Protein AF-R3TYB1-F1 (afdb_monomer)

Sequence (243 aa):
MTLQAVIELQENYEQLKKEQWLDKQLRYVLARSFVGSQHPFSGTVYQQTRQRIKDQLALFNQFSSPVRESIICLLMTHNRTSEQAISQLLEDYDQLINGGFRRSPYTYFAAYLLQFSKTNDKLAIIAKGKEIYQAIKQTHPFLTGEEDAPITISLAQNSLLQKFPVTDITDIMEKYYVSMNKIGFSKGDELQFAAGNAVLLFQGYHPSIIEEMMQMIQQFSLHRLPFRRETYASIVFLTYLST

Mean predicted aligned error: 4.63 Å

Organism: NCBI:txid1158610

Foldseek 3Di:
DDPQLVVQLVVQLVLCVVVVPDDNVLSSVLSNLQRVFPQRDDNVLLVLLLVLLCVVCVVPPQDDPSLSSVLSSLCRSVVQSDNVSSVQLVVLLVLLVVLPQDRDSQSSLLSSVLSPADPVCSNVLSNQLVVLLVVLCVVVVPQRDSNCSNLSSLLSRQPLNVPDDSVQLVVQLVVQLVLLVVLPADDHNLSSVLSSVLCNLVVGHDVVLSVLLSVLVVVCVVVVHDDDSVCSNVSSVVSSVVD

Radius of gyration: 18.82 Å; Cα contacts (8 Å, |Δi|>4): 269; chains: 1; bounding box: 47×40×47 Å

pLDDT: mean 91.84, std 7.77, range [47.31, 98.44]

Structure (mmCIF, N/CA/C/O backbone):
data_AF-R3TYB1-F1
#
_entry.id   AF-R3TYB1-F1
#
loop_
_atom_site.group_PDB
_atom_site.id
_atom_site.type_symbol
_atom_site.label_atom_id
_atom_site.label_alt_id
_atom_site.label_comp_id
_atom_site.label_asym_id
_atom_site.label_entity_id
_atom_site.label_seq_id
_atom_site.pdbx_PDB_ins_code
_atom_site.Cartn_x
_atom_site.Cartn_y
_atom_site.Cartn_z
_atom_site.occupancy
_atom_site.B_iso_or_equiv
_atom_site.auth_seq_id
_atom_site.auth_comp_id
_atom_site.auth_asym_id
_atom_site.auth_atom_id
_atom_site.pdbx_PDB_model_num
ATOM 1 N N . MET A 1 1 ? 11.405 19.795 7.429 1.00 59.41 1 MET A N 1
ATOM 2 C CA . MET A 1 1 ? 10.222 19.555 8.287 1.00 59.41 1 MET A CA 1
ATOM 3 C C . MET A 1 1 ? 9.977 20.824 9.088 1.00 59.41 1 MET A C 1
ATOM 5 O O . MET A 1 1 ? 10.936 21.342 9.645 1.00 59.41 1 MET A O 1
ATOM 9 N N . THR A 1 2 ? 8.765 21.378 9.060 1.00 85.12 2 THR A N 1
ATOM 10 C CA . THR A 1 2 ? 8.438 22.615 9.791 1.00 85.12 2 THR A CA 1
ATOM 11 C C . THR A 1 2 ? 8.351 22.341 11.295 1.00 85.12 2 THR A C 1
ATOM 13 O O . THR A 1 2 ? 8.090 21.208 11.698 1.00 85.12 2 THR A O 1
ATOM 16 N N . LEU A 1 3 ? 8.547 23.368 12.130 1.00 88.31 3 LEU A N 1
ATOM 17 C CA . LEU A 1 3 ? 8.385 23.256 13.588 1.00 88.31 3 LEU A CA 1
ATOM 18 C C . LEU A 1 3 ? 6.990 22.723 13.960 1.00 88.31 3 LEU A C 1
ATOM 20 O O . LEU A 1 3 ? 6.868 21.860 14.822 1.00 88.31 3 LEU A O 1
ATOM 24 N N . GLN A 1 4 ? 5.963 23.163 13.231 1.00 90.06 4 GLN A N 1
ATOM 25 C CA . GLN A 1 4 ? 4.585 22.704 13.391 1.00 90.06 4 GLN A CA 1
ATOM 26 C C . GLN A 1 4 ? 4.439 21.185 13.203 1.00 90.06 4 GLN A C 1
ATOM 28 O O . GLN A 1 4 ? 3.847 20.512 14.039 1.00 90.06 4 GLN A O 1
ATOM 33 N N . ALA A 1 5 ? 5.050 20.620 12.156 1.00 90.00 5 ALA A N 1
ATOM 34 C CA . ALA A 1 5 ? 4.989 19.181 11.899 1.00 90.00 5 ALA A CA 1
ATOM 35 C C . ALA A 1 5 ? 5.680 18.348 12.996 1.00 90.00 5 ALA A C 1
ATOM 37 O O . ALA A 1 5 ? 5.282 17.213 13.254 1.00 90.00 5 ALA A O 1
ATOM 38 N N . VAL A 1 6 ? 6.715 18.900 13.644 1.00 91.88 6 VAL A N 1
ATOM 39 C CA . VAL A 1 6 ? 7.388 18.254 14.783 1.00 91.88 6 VAL A CA 1
ATOM 40 C C . VAL A 1 6 ? 6.483 18.240 16.011 1.00 91.88 6 VAL A C 1
ATOM 42 O O . VAL A 1 6 ? 6.380 17.206 16.668 1.00 91.88 6 VAL A O 1
ATOM 45 N N . ILE A 1 7 ? 5.818 19.362 16.295 1.00 93.12 7 ILE A N 1
ATOM 46 C CA . ILE A 1 7 ? 4.889 19.490 17.423 1.00 93.12 7 ILE A CA 1
ATOM 47 C C . ILE A 1 7 ? 3.725 18.508 17.256 1.00 93.12 7 ILE A C 1
ATOM 49 O O . ILE A 1 7 ? 3.492 17.694 18.146 1.00 93.12 7 ILE A O 1
ATOM 53 N N . GLU A 1 8 ? 3.079 18.490 16.088 1.00 93.62 8 GLU A N 1
ATOM 54 C CA . GLU A 1 8 ? 1.979 17.557 15.797 1.00 93.62 8 GLU A CA 1
ATOM 55 C C . GLU A 1 8 ? 2.409 16.094 15.949 1.00 93.62 8 GLU A C 1
ATOM 57 O O . GLU A 1 8 ? 1.701 15.287 16.552 1.00 93.62 8 GLU A O 1
ATOM 62 N N . LEU A 1 9 ? 3.594 15.734 15.443 1.00 94.69 9 LEU A N 1
ATOM 63 C CA . LEU A 1 9 ? 4.122 14.378 15.585 1.00 94.69 9 LEU A CA 1
ATOM 64 C C . LEU A 1 9 ? 4.301 13.999 17.058 1.00 94.69 9 LEU A C 1
ATOM 66 O O . LEU A 1 9 ? 3.932 12.893 17.455 1.00 94.69 9 LEU A O 1
ATOM 70 N N . GLN A 1 10 ? 4.875 14.902 17.855 1.00 94.19 10 GLN A N 1
ATOM 71 C CA . GLN A 1 10 ? 5.101 14.681 19.278 1.00 94.19 10 GLN A CA 1
ATOM 72 C C . GLN A 1 10 ? 3.777 14.509 20.031 1.00 94.19 10 GLN A C 1
ATOM 74 O O . GLN A 1 10 ? 3.644 13.576 20.822 1.00 94.19 10 GLN A O 1
ATOM 79 N N . GLU A 1 11 ? 2.788 15.358 19.758 1.00 93.94 11 GLU A N 1
ATOM 80 C CA . GLU A 1 11 ? 1.458 15.283 20.370 1.00 93.94 11 GLU A CA 1
ATOM 81 C C . GLU A 1 11 ? 0.741 13.975 20.016 1.00 93.94 11 GLU A C 1
ATOM 83 O O . GLU A 1 11 ? 0.254 13.270 20.906 1.00 93.94 11 GLU A O 1
ATOM 88 N N . ASN A 1 12 ? 0.730 13.601 18.733 1.00 94.38 12 ASN A N 1
ATOM 89 C CA . ASN A 1 12 ? 0.139 12.345 18.269 1.00 94.38 12 ASN A CA 1
ATOM 90 C C . ASN A 1 12 ? 0.834 11.134 18.915 1.00 94.38 12 ASN A C 1
ATOM 92 O O . ASN A 1 12 ? 0.176 10.196 19.373 1.00 94.38 12 ASN A O 1
ATOM 96 N N . TYR A 1 13 ? 2.169 11.163 19.000 1.00 94.69 13 TYR A N 1
ATOM 97 C CA . TYR A 1 13 ? 2.957 10.085 19.591 1.00 94.69 13 TYR A CA 1
ATOM 98 C C . TYR A 1 13 ? 2.704 9.932 21.095 1.00 94.69 13 TYR A C 1
ATOM 100 O O . TYR A 1 13 ? 2.518 8.810 21.567 1.00 94.69 13 TYR A O 1
ATOM 108 N N . GLU A 1 14 ? 2.649 11.027 21.860 1.00 93.44 14 GLU A N 1
ATOM 109 C CA . GLU A 1 14 ? 2.367 10.972 23.301 1.00 93.44 14 GLU A CA 1
ATOM 110 C C . GLU A 1 14 ? 0.944 10.474 23.597 1.00 93.44 14 GLU A C 1
ATOM 112 O O . GLU A 1 14 ? 0.733 9.763 24.582 1.00 93.44 14 GLU A O 1
ATOM 117 N N . GLN A 1 15 ? -0.031 10.754 22.727 1.00 92.31 15 GLN A N 1
ATOM 118 C CA . GLN A 1 15 ? -1.358 10.150 22.852 1.00 92.31 15 GLN A CA 1
ATOM 119 C C . GLN A 1 15 ? -1.329 8.636 22.590 1.00 92.31 15 GLN A C 1
ATOM 121 O O . GLN A 1 15 ? -1.842 7.875 23.410 1.00 92.31 15 GLN A O 1
ATOM 126 N N . LEU A 1 16 ? -0.680 8.182 21.511 1.00 91.19 16 LEU A N 1
ATOM 127 C CA . LEU A 1 16 ? -0.548 6.753 21.178 1.00 91.19 16 LEU A CA 1
ATOM 128 C C . LEU A 1 16 ? 0.303 5.970 22.185 1.00 91.19 16 LEU A C 1
ATOM 130 O O . LEU A 1 16 ? 0.131 4.767 22.358 1.00 91.19 16 LEU A O 1
ATOM 134 N N . LYS A 1 17 ? 1.216 6.637 22.893 1.00 90.69 17 LYS A N 1
ATOM 135 C CA . LYS A 1 17 ? 2.055 6.032 23.936 1.00 90.69 17 LYS A CA 1
ATOM 136 C C . LYS A 1 17 ? 1.256 5.514 25.133 1.00 90.69 17 LYS A C 1
ATOM 138 O O . LYS A 1 17 ? 1.756 4.633 25.835 1.00 90.69 17 LYS A O 1
ATOM 143 N N . LYS A 1 18 ? 0.031 6.015 25.339 1.00 88.75 18 LYS A N 1
ATOM 144 C CA . LYS A 1 18 ? -0.921 5.496 26.336 1.00 88.75 18 LYS A CA 1
ATOM 145 C C . LYS A 1 18 ? -1.337 4.052 26.025 1.00 88.75 18 LYS A C 1
ATOM 147 O O . LYS A 1 18 ? -1.603 3.282 26.944 1.00 88.75 18 LYS A O 1
ATOM 152 N N . GLU A 1 19 ? -1.291 3.657 24.754 1.00 85.25 19 GLU A N 1
ATOM 153 C CA . GLU A 1 19 ? -1.579 2.303 24.281 1.00 85.25 19 GLU A CA 1
ATOM 154 C C . GLU A 1 19 ? -0.323 1.420 24.420 1.00 85.25 19 GLU A C 1
ATOM 156 O O . GLU A 1 19 ? 0.433 1.187 23.472 1.00 85.25 19 GLU A O 1
ATOM 161 N N . GLN A 1 20 ? -0.059 0.950 25.644 1.00 82.00 20 GLN A N 1
ATOM 162 C CA . GLN A 1 20 ? 1.211 0.298 26.004 1.00 82.00 20 GLN A CA 1
ATOM 163 C C . GLN A 1 2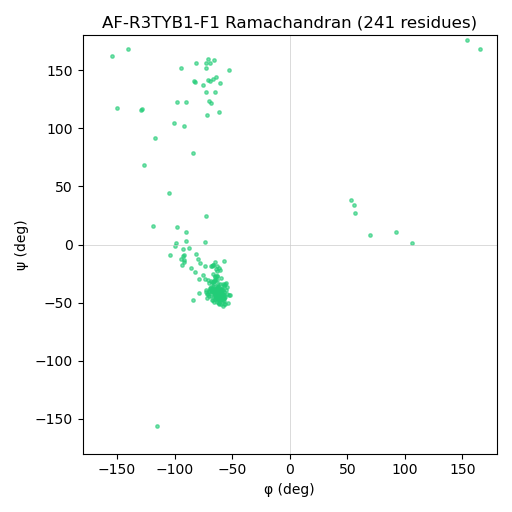0 ? 1.539 -0.975 25.203 1.00 82.00 20 GLN A C 1
ATOM 165 O O . GLN A 1 20 ? 2.712 -1.329 25.095 1.00 82.00 20 GLN A O 1
ATOM 170 N N . TRP A 1 21 ? 0.537 -1.635 24.618 1.00 81.12 21 TRP A N 1
ATOM 171 C CA . TRP A 1 21 ? 0.713 -2.849 23.812 1.00 81.12 21 TRP A CA 1
ATOM 172 C C . TRP A 1 21 ? 1.185 -2.588 22.377 1.00 81.12 21 TRP A C 1
ATOM 174 O O . TRP A 1 21 ? 1.564 -3.535 21.693 1.00 81.12 21 TRP A O 1
ATOM 184 N N . LEU A 1 22 ? 1.157 -1.340 21.895 1.00 84.94 22 LEU A N 1
ATOM 185 C CA . LEU A 1 22 ? 1.730 -1.007 20.592 1.00 84.94 22 LEU A CA 1
ATOM 186 C C . LEU A 1 22 ? 3.252 -0.972 20.687 1.00 84.94 22 LEU A C 1
ATOM 188 O O . LEU A 1 22 ? 3.787 -0.384 21.624 1.00 84.94 22 LEU A O 1
ATOM 192 N N . ASP A 1 23 ? 3.973 -1.527 19.722 1.00 88.38 23 ASP A N 1
ATOM 193 C CA . ASP A 1 23 ? 5.423 -1.354 19.682 1.00 88.38 23 ASP A CA 1
ATOM 194 C C . ASP A 1 23 ? 5.800 0.093 19.301 1.00 88.38 23 ASP A C 1
ATOM 196 O O . ASP A 1 23 ? 5.006 0.855 18.742 1.00 88.38 23 ASP A O 1
ATOM 200 N N . LYS A 1 24 ? 7.029 0.504 19.633 1.00 89.44 24 LYS A N 1
ATOM 201 C CA . LYS A 1 24 ? 7.489 1.890 19.433 1.00 89.44 24 LYS A CA 1
ATOM 202 C C . LYS A 1 24 ? 7.503 2.306 17.959 1.00 89.44 24 LYS A C 1
ATOM 204 O O . LYS A 1 24 ? 7.223 3.468 17.666 1.00 89.44 24 LYS A O 1
ATOM 209 N N . GLN A 1 25 ? 7.843 1.388 17.056 1.00 88.75 25 GLN A N 1
ATOM 210 C CA . GLN A 1 25 ? 7.961 1.684 15.632 1.00 88.75 25 GLN A CA 1
ATOM 211 C C . GLN A 1 25 ? 6.579 1.906 15.027 1.00 88.75 25 GLN A C 1
ATOM 213 O O . GLN A 1 25 ? 6.363 2.917 14.358 1.00 88.75 25 GLN A O 1
ATOM 218 N N . LEU A 1 26 ? 5.621 1.034 15.339 1.00 89.25 26 LEU A N 1
ATOM 219 C CA . LEU A 1 26 ? 4.238 1.205 14.921 1.00 89.25 26 LEU A CA 1
ATOM 220 C C . LEU A 1 26 ? 3.651 2.508 15.469 1.00 89.25 26 LEU A C 1
ATOM 222 O O . LEU A 1 26 ? 3.098 3.281 14.696 1.00 89.25 26 LEU A O 1
ATOM 226 N N . ARG A 1 27 ? 3.841 2.831 16.758 1.00 92.25 27 ARG A N 1
ATOM 227 C CA . ARG A 1 27 ? 3.376 4.120 17.319 1.00 92.25 27 ARG A CA 1
ATOM 228 C C . ARG A 1 27 ? 3.907 5.318 16.542 1.00 92.25 27 ARG A C 1
ATOM 230 O O . ARG A 1 27 ? 3.159 6.259 16.307 1.00 92.25 27 ARG A O 1
ATOM 237 N N . TYR A 1 28 ? 5.181 5.294 16.153 1.00 92.81 28 TYR A N 1
ATOM 238 C CA . TYR A 1 28 ? 5.778 6.376 15.376 1.00 92.81 28 TYR A CA 1
ATOM 239 C C . TYR A 1 28 ? 5.142 6.499 13.986 1.00 92.81 28 TYR A C 1
ATOM 241 O O . TYR A 1 28 ? 4.761 7.597 13.584 1.00 92.81 28 TYR A O 1
ATOM 249 N N . VAL A 1 29 ? 4.980 5.378 13.275 1.00 91.12 29 VAL A N 1
ATOM 250 C CA . VAL A 1 29 ? 4.348 5.348 11.946 1.00 91.12 29 VAL A CA 1
ATOM 251 C C . VAL A 1 29 ? 2.902 5.843 12.015 1.00 91.12 29 VAL A C 1
ATOM 253 O O . VAL A 1 29 ? 2.513 6.700 11.223 1.00 91.12 29 VAL A O 1
ATOM 256 N N . LEU A 1 30 ? 2.129 5.366 12.995 1.00 93.69 30 LEU A N 1
ATOM 257 C CA . LEU A 1 30 ? 0.753 5.806 13.208 1.00 93.69 30 LEU A CA 1
ATOM 258 C C . LEU A 1 30 ? 0.699 7.286 13.591 1.00 93.69 30 LEU A C 1
ATOM 260 O O . LEU A 1 30 ? -0.074 8.021 13.004 1.00 93.69 30 LEU A O 1
ATOM 264 N N . ALA A 1 31 ? 1.548 7.772 14.499 1.00 94.25 31 ALA A N 1
ATOM 265 C CA . ALA A 1 31 ? 1.575 9.190 14.863 1.00 94.25 31 ALA A CA 1
ATOM 266 C C . ALA A 1 31 ? 1.887 10.093 13.659 1.00 94.25 31 ALA A C 1
ATOM 268 O O . ALA A 1 31 ? 1.300 11.166 13.502 1.00 94.25 31 ALA A O 1
ATOM 269 N N . ARG A 1 32 ? 2.801 9.645 12.790 1.00 92.06 32 ARG A N 1
ATOM 270 C CA . ARG A 1 32 ? 3.216 10.392 11.603 1.00 92.06 32 ARG A CA 1
ATOM 271 C C . ARG A 1 32 ? 2.114 10.507 10.556 1.00 92.06 32 ARG A C 1
ATOM 273 O O . ARG A 1 32 ? 2.089 11.531 9.873 1.00 92.06 32 ARG A O 1
ATOM 280 N N . SER A 1 33 ? 1.218 9.523 10.443 1.00 92.56 33 SER A N 1
ATOM 281 C CA . SER A 1 33 ? 0.123 9.552 9.461 1.00 92.56 33 SER A CA 1
ATOM 282 C C . SER A 1 33 ? -0.919 10.643 9.738 1.00 92.56 33 SER A C 1
ATOM 284 O O . SER A 1 33 ? -1.637 11.038 8.825 1.00 92.56 33 SER A O 1
ATOM 286 N N . PHE A 1 34 ? -0.966 11.173 10.965 1.00 94.44 34 PHE A N 1
ATOM 287 C CA . PHE A 1 34 ? -1.856 12.271 11.355 1.00 94.44 34 PHE A CA 1
ATOM 288 C C . PHE A 1 34 ? -1.227 13.665 11.223 1.00 94.44 34 PHE A C 1
ATOM 290 O O . PHE A 1 34 ? -1.934 14.661 11.345 1.00 94.44 34 PHE A O 1
ATOM 297 N N . VAL A 1 35 ? 0.082 13.767 10.982 1.00 93.44 35 VAL A N 1
ATOM 298 C CA . VAL A 1 35 ? 0.756 15.066 10.825 1.00 93.44 35 VAL A CA 1
ATOM 299 C C . VAL A 1 35 ? 0.326 15.711 9.509 1.00 93.44 35 VAL A C 1
ATOM 301 O O . VAL A 1 35 ? 0.498 15.111 8.447 1.00 93.44 35 VAL A O 1
ATOM 304 N N . GLY A 1 36 ? -0.206 16.931 9.576 1.00 88.62 36 GLY A N 1
ATOM 305 C CA . GLY A 1 36 ? -0.820 17.617 8.436 1.00 88.62 36 GLY A CA 1
ATOM 306 C C . GLY A 1 36 ? -2.146 17.006 7.961 1.00 88.62 36 GLY A C 1
ATOM 307 O O . GLY A 1 36 ? -2.653 17.406 6.914 1.00 88.62 36 GLY A O 1
ATOM 308 N N . SER A 1 37 ? -2.713 16.043 8.697 1.00 88.25 37 SER A N 1
ATOM 309 C CA . SER A 1 37 ? -4.033 15.477 8.402 1.00 88.25 37 SER A CA 1
ATOM 310 C C . SER A 1 37 ? -5.132 16.498 8.702 1.00 88.25 37 SER A C 1
ATOM 312 O O . SER A 1 37 ? -5.100 17.173 9.730 1.00 88.25 37 SER A O 1
ATOM 314 N N . GLN A 1 38 ? -6.168 16.552 7.859 1.00 90.12 38 GLN A N 1
ATOM 315 C CA . GLN A 1 38 ? -7.393 17.319 8.144 1.00 90.12 38 GLN A CA 1
ATOM 316 C C . GLN A 1 38 ? -8.182 16.741 9.332 1.00 90.12 38 GLN A C 1
ATOM 318 O O . GLN A 1 38 ? -9.031 17.413 9.918 1.00 90.12 38 GLN A O 1
ATOM 323 N N . HIS A 1 39 ? -7.891 15.493 9.693 1.00 91.25 39 HIS A N 1
ATOM 324 C CA . HIS A 1 39 ? -8.473 14.781 10.819 1.00 91.25 39 HIS A CA 1
ATOM 325 C C . HIS A 1 39 ? -7.350 14.462 11.810 1.00 91.25 39 HIS A C 1
ATOM 327 O O . HIS A 1 39 ? -6.682 13.443 11.629 1.00 91.25 39 HIS A O 1
ATOM 333 N N . PRO A 1 40 ? -7.077 15.334 12.800 1.00 89.00 40 PRO A N 1
ATOM 334 C CA . PRO A 1 40 ? -6.002 15.128 13.766 1.00 89.00 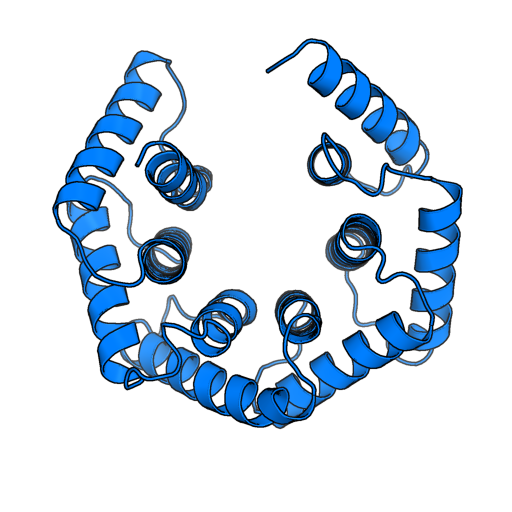40 PRO A CA 1
ATOM 335 C C . PRO A 1 40 ? -6.280 13.918 14.663 1.00 89.00 40 PRO A C 1
ATOM 337 O O . PRO A 1 40 ? -7.427 13.486 14.825 1.00 89.00 40 PRO A O 1
ATOM 340 N N . PHE A 1 41 ? -5.229 13.365 15.271 1.00 93.38 41 PHE A N 1
ATOM 341 C CA . PHE A 1 41 ? -5.392 12.213 16.150 1.00 93.38 41 PHE A CA 1
ATOM 342 C C . PHE A 1 41 ? -6.221 12.580 17.387 1.00 93.38 41 PHE A C 1
ATOM 344 O O . PHE A 1 41 ? -5.941 13.550 18.092 1.00 93.38 41 PHE A O 1
ATOM 351 N N . SER A 1 42 ? -7.215 11.747 17.689 1.00 92.19 42 SER A N 1
ATOM 352 C CA . SER A 1 42 ? -8.013 11.835 18.908 1.00 92.19 42 SER A CA 1
ATOM 353 C C . SER A 1 42 ? -8.049 10.474 19.582 1.00 92.19 42 SER A C 1
ATOM 355 O O . SER A 1 42 ? -8.627 9.529 19.041 1.00 92.19 42 SER A O 1
ATOM 357 N N . GLY A 1 43 ? -7.475 10.378 20.786 1.00 90.56 43 GLY A N 1
ATOM 358 C CA . GLY A 1 43 ? -7.524 9.149 21.584 1.00 90.56 43 GLY A CA 1
ATOM 359 C C . GLY A 1 43 ? -8.955 8.662 21.847 1.00 90.56 43 GLY A C 1
ATOM 360 O O . GLY A 1 43 ? -9.213 7.461 21.838 1.00 90.56 43 GLY A O 1
ATOM 361 N N . THR A 1 44 ? -9.913 9.582 21.994 1.00 92.12 44 THR A N 1
ATOM 362 C CA . THR A 1 44 ? -11.334 9.241 22.152 1.00 92.12 44 THR A CA 1
ATOM 363 C C . THR A 1 44 ? -11.897 8.587 20.892 1.00 92.12 44 THR A C 1
ATOM 365 O O . THR A 1 44 ? -12.507 7.522 20.978 1.00 92.12 44 THR A O 1
ATOM 368 N N . VAL A 1 45 ? -11.669 9.185 19.716 1.00 93.50 45 VAL A N 1
ATOM 369 C CA . VAL A 1 45 ? -12.129 8.620 18.433 1.00 93.50 45 VAL A CA 1
ATOM 370 C C . VAL A 1 45 ? -11.443 7.285 18.157 1.00 93.50 45 VAL A C 1
ATOM 372 O O . VAL A 1 45 ? -12.094 6.353 17.691 1.00 93.50 45 VAL A O 1
ATOM 375 N N . TYR A 1 46 ? -10.160 7.164 18.496 1.00 93.44 46 TYR A N 1
ATOM 376 C CA . TYR A 1 46 ? -9.408 5.919 18.389 1.00 93.44 46 TYR A CA 1
ATOM 377 C C . TYR A 1 46 ? -10.052 4.795 19.207 1.00 93.44 46 TYR A C 1
ATOM 379 O O . TYR A 1 46 ? -10.384 3.753 18.645 1.00 93.44 46 TYR A O 1
ATOM 387 N N . GLN A 1 47 ? -10.325 5.016 20.500 1.00 91.25 47 GLN A N 1
ATOM 388 C CA . GLN A 1 47 ? -10.959 3.999 21.348 1.00 91.25 47 GLN A CA 1
ATOM 389 C C . GLN A 1 47 ? -12.382 3.657 20.891 1.00 91.25 47 GLN A C 1
ATOM 391 O O . GLN A 1 47 ? -12.751 2.485 20.868 1.00 91.25 47 GLN A O 1
ATOM 396 N N . GLN A 1 48 ? -13.168 4.650 20.464 1.00 93.19 48 GLN A N 1
ATOM 397 C CA . GLN A 1 48 ? -14.507 4.409 19.915 1.00 93.19 48 GLN A CA 1
ATOM 398 C C . GLN A 1 48 ? -14.457 3.575 18.631 1.00 93.19 48 GLN A C 1
ATOM 400 O O . GLN A 1 48 ? -15.211 2.618 18.491 1.00 93.19 48 GLN A O 1
ATOM 405 N N . THR A 1 49 ? -13.556 3.909 17.706 1.00 92.31 49 THR A N 1
ATOM 406 C CA . THR A 1 49 ? -13.382 3.174 16.443 1.00 92.31 49 THR A CA 1
ATOM 407 C C . THR A 1 49 ? -12.908 1.754 16.716 1.00 92.31 49 THR A C 1
ATOM 409 O O . THR A 1 49 ? -13.458 0.803 16.168 1.00 92.31 49 THR A O 1
ATOM 412 N N . ARG A 1 50 ? -11.945 1.593 17.629 1.00 89.44 50 ARG A N 1
ATOM 413 C CA . ARG A 1 50 ? -11.459 0.290 18.086 1.00 89.44 50 ARG A CA 1
ATOM 414 C C . ARG A 1 50 ? -12.578 -0.560 18.680 1.00 89.44 50 ARG A C 1
ATOM 416 O O . ARG A 1 50 ? -12.651 -1.747 18.374 1.00 89.44 50 ARG A O 1
ATOM 423 N N . GLN A 1 51 ? -13.450 0.037 19.491 1.00 89.00 51 GLN A N 1
ATOM 424 C CA . GLN A 1 51 ? -14.596 -0.654 20.074 1.00 89.00 51 GLN A CA 1
ATOM 425 C C . GLN A 1 51 ? -15.619 -1.054 19.002 1.00 89.00 51 GLN A C 1
ATOM 427 O O . GLN A 1 51 ? -15.967 -2.225 18.937 1.00 89.00 51 GLN A O 1
ATOM 432 N N . ARG A 1 52 ? -16.000 -0.150 18.087 1.00 89.44 52 ARG A N 1
ATOM 433 C CA . ARG A 1 52 ? -16.904 -0.470 16.961 1.00 89.44 52 ARG A CA 1
ATOM 434 C C . ARG A 1 52 ? -16.370 -1.608 16.097 1.00 89.44 52 ARG A C 1
ATOM 436 O O . ARG A 1 52 ? -17.102 -2.536 15.769 1.00 89.44 52 ARG A O 1
ATOM 443 N N . ILE A 1 53 ? -15.082 -1.551 15.755 1.00 87.12 53 ILE A N 1
ATOM 444 C CA . ILE A 1 53 ? -14.409 -2.618 15.017 1.00 87.12 53 ILE A CA 1
ATOM 445 C C . ILE A 1 53 ? -14.471 -3.919 15.814 1.00 87.12 53 ILE A C 1
ATOM 447 O O . ILE A 1 53 ? -14.838 -4.941 15.257 1.00 87.12 53 ILE A O 1
ATOM 451 N N . LYS A 1 54 ? -14.178 -3.901 17.117 1.00 83.81 54 LYS A N 1
ATOM 452 C CA . LYS A 1 54 ? -14.274 -5.093 17.969 1.00 83.81 54 LYS A CA 1
ATOM 453 C C . LYS A 1 54 ? -15.694 -5.665 18.025 1.00 83.81 54 LYS A C 1
ATOM 455 O O . LYS A 1 54 ? -15.826 -6.882 18.010 1.00 83.81 54 LYS A O 1
ATOM 460 N N . ASP A 1 55 ? -16.723 -4.825 18.072 1.00 84.25 55 ASP A N 1
ATOM 461 C CA . ASP A 1 55 ? -18.121 -5.259 18.158 1.00 84.25 55 ASP A CA 1
ATOM 462 C C . ASP A 1 55 ? -18.598 -5.900 16.850 1.00 84.25 55 ASP A C 1
ATOM 464 O O . ASP A 1 55 ? -19.238 -6.950 16.875 1.00 84.25 55 ASP A O 1
ATOM 468 N N . GLN A 1 56 ? -18.209 -5.342 15.700 1.00 79.56 56 GLN A N 1
ATOM 469 C CA . GLN A 1 56 ? -18.493 -5.947 14.393 1.00 79.56 56 GLN A CA 1
ATOM 470 C C . GLN A 1 56 ? -17.616 -7.180 14.109 1.00 79.56 56 GLN A C 1
ATOM 472 O O . GLN A 1 56 ? -18.046 -8.118 13.441 1.00 79.56 56 GLN A O 1
ATOM 477 N N . LEU A 1 57 ? -16.398 -7.214 14.657 1.00 70.31 57 LEU A N 1
ATOM 478 C CA . LEU A 1 57 ? -15.458 -8.333 14.547 1.00 70.31 57 LEU A CA 1
ATOM 479 C C . LEU A 1 57 ? -15.587 -9.374 15.655 1.00 70.31 57 LEU A C 1
ATOM 481 O O . LEU A 1 57 ? -14.825 -10.340 15.650 1.00 70.31 57 LEU A O 1
ATOM 485 N N . ALA A 1 58 ? -16.541 -9.243 16.579 1.00 56.88 58 ALA A N 1
ATOM 486 C CA . ALA A 1 58 ? -16.797 -10.257 17.602 1.00 56.88 58 ALA A CA 1
ATOM 487 C C . ALA A 1 58 ? -17.101 -11.643 16.987 1.00 56.88 58 ALA A C 1
ATOM 489 O O . ALA A 1 58 ? -17.022 -12.657 17.676 1.00 56.88 58 ALA A O 1
ATOM 490 N N . LEU A 1 59 ? -17.375 -11.693 15.677 1.00 47.31 59 LEU A N 1
ATOM 491 C CA . LEU A 1 59 ? -17.567 -12.902 14.885 1.00 47.31 59 LEU A CA 1
ATOM 492 C C . LEU A 1 59 ? -16.283 -13.456 14.214 1.00 47.31 59 LEU A C 1
ATOM 494 O O . LEU A 1 59 ? -16.330 -14.583 13.730 1.00 47.31 59 LEU A O 1
ATOM 498 N N . PHE A 1 60 ? -15.126 -12.761 14.220 1.00 49.16 60 PHE A N 1
ATOM 499 C CA . PHE A 1 60 ? -13.873 -13.251 13.601 1.00 49.16 60 PHE A CA 1
ATOM 500 C C . PHE A 1 60 ? -12.557 -12.761 14.263 1.00 49.16 60 PHE A C 1
ATOM 502 O O . PHE A 1 60 ? -12.172 -11.596 14.191 1.00 49.16 60 PHE A O 1
ATOM 509 N N . ASN A 1 61 ? -11.768 -13.709 14.789 1.00 52.62 61 ASN A N 1
ATOM 510 C CA . ASN A 1 61 ? -10.457 -13.537 15.454 1.00 52.62 61 ASN A CA 1
ATOM 511 C C . ASN A 1 61 ? -9.254 -13.191 14.527 1.00 52.62 61 ASN A C 1
ATOM 513 O O . ASN A 1 61 ? -8.113 -13.503 14.858 1.00 52.62 61 ASN A O 1
ATOM 517 N N . GLN A 1 62 ? -9.454 -12.598 13.345 1.00 56.22 62 GLN A N 1
ATOM 518 C CA . GLN A 1 62 ? -8.436 -12.638 12.271 1.00 56.22 62 GLN A CA 1
ATOM 519 C C . GLN A 1 62 ? -7.434 -11.470 12.215 1.00 56.22 62 GLN A C 1
ATOM 521 O O . GLN A 1 62 ? -6.508 -11.516 11.406 1.00 56.22 62 GLN A O 1
ATOM 526 N N . PHE A 1 63 ? -7.551 -10.436 13.052 1.00 65.44 63 PHE A N 1
ATOM 527 C CA . PHE A 1 63 ? -6.574 -9.342 13.024 1.00 65.44 63 PHE A CA 1
ATOM 528 C C . PHE A 1 63 ? -5.407 -9.593 13.975 1.00 65.44 63 PHE A C 1
ATOM 530 O O . PHE A 1 63 ? -5.591 -9.656 15.194 1.00 65.44 63 PHE A O 1
ATOM 537 N N . SER A 1 64 ? -4.183 -9.590 13.444 1.00 69.31 64 SER A N 1
ATOM 538 C CA . SER A 1 64 ? -3.026 -9.290 14.285 1.00 69.31 64 SER A CA 1
ATOM 539 C C . SER A 1 64 ? -3.142 -7.847 14.797 1.00 69.31 64 SER A C 1
ATOM 541 O O . SER A 1 64 ? -3.638 -6.957 14.097 1.00 69.31 64 SER A O 1
ATOM 543 N N . SER A 1 65 ? -2.708 -7.603 16.039 1.00 74.69 65 SER A N 1
ATOM 544 C CA . SER A 1 65 ? -2.823 -6.274 16.659 1.00 74.69 65 SER A CA 1
ATOM 545 C C . SER A 1 65 ? -2.236 -5.151 15.790 1.00 74.69 65 SER A C 1
ATOM 547 O O . SER A 1 65 ? -2.921 -4.142 15.644 1.00 74.69 65 SER A O 1
ATOM 549 N N . PRO A 1 66 ? -1.052 -5.300 15.157 1.00 84.94 66 PRO A N 1
ATOM 550 C CA . PRO A 1 66 ? -0.481 -4.238 14.326 1.00 84.94 66 PRO A CA 1
ATOM 551 C C . PRO A 1 66 ? -1.372 -3.819 13.154 1.00 84.94 66 PRO A C 1
ATOM 553 O O . PRO A 1 66 ? -1.547 -2.631 12.887 1.00 84.94 66 PRO A O 1
ATOM 556 N N . VAL A 1 67 ? -1.977 -4.790 12.470 1.00 85.44 67 VAL A N 1
ATOM 557 C CA . VAL A 1 67 ? -2.789 -4.541 11.272 1.00 85.44 67 VAL A CA 1
ATOM 558 C C . VAL A 1 67 ? -4.101 -3.873 11.652 1.00 85.44 67 VAL A C 1
ATOM 560 O O . VAL A 1 67 ? -4.489 -2.895 11.019 1.00 85.44 67 VAL A O 1
ATOM 563 N N . ARG A 1 68 ? -4.746 -4.333 12.733 1.00 87.31 68 ARG A N 1
ATOM 564 C CA . ARG A 1 68 ? -5.965 -3.696 13.246 1.00 87.31 68 ARG A CA 1
ATOM 565 C C . ARG A 1 68 ? -5.736 -2.229 13.583 1.00 87.31 68 ARG A C 1
ATOM 567 O O . ARG A 1 68 ? -6.500 -1.384 13.130 1.00 87.31 68 ARG A O 1
ATOM 574 N N . GLU A 1 69 ? -4.693 -1.930 14.358 1.00 89.94 69 GLU A N 1
ATOM 575 C CA . GLU A 1 69 ? -4.437 -0.548 14.772 1.00 89.94 69 GLU A CA 1
ATOM 576 C C . GLU A 1 69 ? -4.045 0.331 13.566 1.00 89.94 69 GLU A C 1
ATOM 578 O O . GLU A 1 69 ? -4.443 1.492 13.493 1.00 89.94 69 GLU A O 1
ATOM 583 N N . SER A 1 70 ? -3.367 -0.239 12.561 1.00 92.12 70 SER A N 1
ATOM 584 C CA . SER A 1 70 ? -3.058 0.462 11.305 1.00 92.12 70 SER A CA 1
ATOM 585 C C . SER A 1 70 ? -4.320 0.821 10.521 1.00 92.12 70 SER A C 1
ATOM 587 O O . SER A 1 70 ? -4.476 1.965 10.099 1.00 92.12 70 SER A O 1
ATOM 589 N N . ILE A 1 71 ? -5.252 -0.122 10.375 1.00 92.50 71 ILE A N 1
ATOM 590 C CA . ILE A 1 71 ? -6.543 0.109 9.718 1.00 92.50 71 ILE A CA 1
ATOM 591 C C . ILE A 1 71 ? -7.380 1.142 10.484 1.00 92.50 71 ILE A C 1
ATOM 593 O O . ILE A 1 71 ? -7.943 2.035 9.858 1.00 92.50 71 ILE A O 1
ATOM 597 N N . ILE A 1 72 ? -7.419 1.087 11.821 1.00 93.19 72 ILE A N 1
ATOM 598 C CA . ILE A 1 72 ? -8.111 2.098 12.642 1.00 93.19 72 ILE A CA 1
ATOM 599 C C . ILE A 1 72 ? -7.577 3.494 12.332 1.00 93.19 72 ILE A C 1
ATOM 601 O O . ILE A 1 72 ? -8.354 4.403 12.041 1.00 93.19 72 ILE A O 1
ATOM 605 N N . CYS A 1 73 ? -6.256 3.668 12.363 1.00 94.12 73 CYS A N 1
ATOM 606 C CA . CYS A 1 73 ? -5.651 4.961 12.082 1.00 94.12 73 CYS A CA 1
ATOM 607 C C . CYS A 1 73 ? -5.900 5.418 10.640 1.00 94.12 73 CYS A C 1
ATOM 609 O O . CYS A 1 73 ? -6.177 6.594 10.438 1.00 94.12 73 CYS A O 1
ATOM 611 N N . LEU A 1 74 ? -5.873 4.516 9.655 1.00 94.31 74 LEU A N 1
ATOM 612 C CA . LEU A 1 74 ? -6.203 4.838 8.262 1.00 94.31 74 LEU A CA 1
ATOM 613 C C . LEU A 1 74 ? -7.661 5.297 8.091 1.00 94.31 74 LEU A C 1
ATOM 615 O O . LEU A 1 74 ? -7.930 6.291 7.417 1.00 94.31 74 LEU A O 1
ATOM 619 N N . LEU A 1 75 ? -8.608 4.622 8.747 1.00 94.94 75 LEU A N 1
ATOM 620 C CA . LEU A 1 75 ? -10.009 5.042 8.768 1.00 94.94 75 LEU A CA 1
ATOM 621 C C . LEU A 1 75 ? -10.160 6.421 9.420 1.00 94.94 75 LEU A C 1
ATOM 623 O O . LEU A 1 75 ? -10.885 7.272 8.911 1.00 94.94 75 LEU A O 1
ATOM 627 N N . MET A 1 76 ? -9.454 6.670 10.523 1.00 95.69 76 MET A N 1
ATOM 628 C CA . MET A 1 76 ? -9.472 7.962 11.211 1.00 95.69 76 MET A CA 1
ATOM 629 C C . MET A 1 76 ? -8.904 9.097 10.353 1.00 95.69 76 MET A C 1
ATOM 631 O O . MET A 1 76 ? -9.528 10.155 10.287 1.00 95.69 76 MET A O 1
ATOM 635 N N . THR A 1 77 ? -7.775 8.888 9.666 1.00 94.12 77 THR A N 1
ATOM 636 C CA . THR A 1 77 ? -7.148 9.920 8.818 1.00 94.12 77 THR A CA 1
ATOM 637 C C . THR A 1 77 ? -8.015 10.320 7.625 1.00 94.12 77 THR A C 1
ATOM 639 O O . THR A 1 77 ? -7.786 11.377 7.049 1.00 94.12 77 THR A O 1
ATOM 642 N N . HIS A 1 78 ? -9.038 9.526 7.288 1.00 92.94 78 HIS A N 1
ATOM 643 C CA . HIS A 1 78 ? -9.987 9.798 6.203 1.00 92.94 78 HIS A CA 1
ATOM 644 C C . HIS A 1 78 ? -11.439 9.938 6.692 1.00 92.94 78 HIS A C 1
ATOM 646 O O . HIS A 1 78 ? -12.366 9.858 5.889 1.00 92.94 78 HIS A O 1
ATOM 652 N N . ASN A 1 79 ? -11.651 10.126 8.003 1.00 93.44 79 ASN A N 1
ATOM 653 C CA . ASN A 1 79 ? -12.969 10.287 8.631 1.00 93.44 79 ASN A CA 1
ATOM 654 C C . ASN A 1 79 ? -13.984 9.167 8.302 1.00 93.44 79 ASN A C 1
ATOM 656 O O . ASN A 1 79 ? -15.182 9.397 8.144 1.00 93.44 79 ASN A O 1
ATOM 660 N N . ARG A 1 80 ? -13.505 7.924 8.222 1.00 94.31 80 ARG A N 1
ATOM 661 C CA . ARG A 1 80 ? -14.279 6.701 7.944 1.00 94.31 80 ARG A CA 1
ATOM 662 C C . ARG A 1 80 ? -14.486 5.852 9.202 1.00 94.31 80 ARG A C 1
ATOM 664 O O . ARG A 1 80 ? -14.326 4.639 9.188 1.00 94.31 80 ARG A O 1
ATOM 671 N N . THR A 1 81 ? -14.830 6.491 10.318 1.00 94.38 81 THR A N 1
ATOM 672 C CA . THR A 1 81 ? -14.956 5.833 11.636 1.00 94.38 81 THR A CA 1
ATOM 673 C C . THR A 1 81 ? -16.395 5.473 12.019 1.00 94.38 81 THR A C 1
ATOM 675 O O . THR A 1 81 ? -16.632 4.963 13.120 1.00 94.38 81 THR A O 1
ATOM 678 N N . SER A 1 82 ? -17.368 5.748 11.142 1.00 93.81 82 SER A N 1
ATOM 679 C CA . SER A 1 82 ? -18.774 5.393 11.351 1.00 93.81 82 SER A CA 1
ATOM 680 C C . SER A 1 82 ? -18.986 3.880 11.282 1.00 93.81 82 SER A C 1
ATOM 682 O O . SER A 1 82 ? -18.225 3.165 10.633 1.00 93.81 82 SER A O 1
ATOM 684 N N . GLU A 1 83 ? -20.053 3.386 11.914 1.00 91.38 83 GLU A N 1
ATOM 685 C CA . GLU A 1 83 ? -20.415 1.964 11.830 1.00 91.38 83 GLU A CA 1
ATOM 686 C C . GLU A 1 83 ? -20.616 1.514 10.385 1.00 91.38 83 GLU A C 1
ATOM 688 O O . GLU A 1 83 ? -20.108 0.466 10.012 1.00 91.38 83 GLU A O 1
ATOM 693 N N . GLN A 1 84 ? -21.262 2.339 9.554 1.00 92.00 84 GLN A N 1
ATOM 694 C CA . GLN A 1 84 ? -21.455 2.051 8.133 1.00 92.00 84 GLN A CA 1
ATOM 695 C C . GLN A 1 84 ? -20.124 1.920 7.379 1.00 92.00 84 GLN A C 1
ATOM 697 O O . GLN A 1 84 ? -19.974 1.020 6.558 1.00 92.00 84 GLN A O 1
ATOM 702 N N . ALA A 1 85 ? -19.153 2.801 7.643 1.00 92.94 85 ALA A N 1
ATOM 703 C CA . ALA A 1 85 ? -17.846 2.727 6.997 1.00 92.94 85 ALA A CA 1
ATOM 704 C C . ALA A 1 85 ? -17.076 1.472 7.427 1.00 92.94 85 ALA A C 1
ATOM 706 O O . ALA A 1 85 ? -16.416 0.847 6.601 1.00 92.94 85 ALA A O 1
ATOM 707 N N . ILE A 1 86 ? -17.188 1.067 8.692 1.00 92.38 86 ILE A N 1
ATOM 708 C CA . ILE A 1 86 ? -16.574 -0.172 9.177 1.00 92.38 86 ILE A CA 1
ATOM 709 C C . ILE A 1 86 ? -17.276 -1.388 8.557 1.00 92.38 86 ILE A C 1
ATOM 711 O O . ILE A 1 86 ? -16.594 -2.262 8.029 1.00 92.38 86 ILE A O 1
ATOM 715 N N . SER A 1 87 ? -18.610 -1.410 8.504 1.00 90.81 87 SER A N 1
ATOM 716 C CA . SER A 1 87 ? -19.358 -2.494 7.856 1.00 90.81 87 SER A CA 1
ATOM 717 C C . SER A 1 87 ? -18.974 -2.633 6.383 1.00 90.81 87 SER A C 1
ATOM 719 O O . SER A 1 87 ? -18.749 -3.742 5.910 1.00 90.81 87 SER A O 1
ATOM 721 N N . GLN A 1 88 ? -18.816 -1.511 5.673 1.00 92.88 88 GLN A N 1
ATOM 722 C CA . GLN A 1 88 ? -18.375 -1.520 4.279 1.00 92.88 88 GLN A CA 1
ATOM 723 C C . GLN A 1 88 ? -16.959 -2.083 4.122 1.00 92.88 88 GLN A C 1
ATOM 725 O O . GLN A 1 88 ? -16.692 -2.760 3.139 1.00 92.88 88 GLN A O 1
ATOM 730 N N . LEU A 1 89 ? -16.042 -1.814 5.059 1.00 93.44 89 LEU A N 1
ATOM 731 C CA . LEU A 1 89 ? -14.686 -2.377 5.023 1.00 93.44 89 LEU A CA 1
ATOM 732 C C . LEU A 1 89 ? -14.733 -3.907 5.091 1.00 93.44 89 LEU A C 1
ATOM 734 O O . LEU A 1 89 ? -13.994 -4.580 4.376 1.00 93.44 89 LEU A O 1
ATOM 738 N N . LEU A 1 90 ? -15.585 -4.444 5.965 1.00 91.00 90 LEU A N 1
ATOM 739 C CA . LEU A 1 90 ? -15.746 -5.886 6.141 1.00 91.00 90 LEU A CA 1
ATOM 740 C C . LEU A 1 90 ? -16.424 -6.524 4.927 1.00 91.00 90 LEU A C 1
ATOM 742 O O . LEU A 1 90 ? -15.974 -7.563 4.455 1.00 91.00 90 LEU A O 1
ATOM 746 N N . GLU A 1 91 ? -17.438 -5.865 4.369 1.00 92.50 91 GLU A N 1
ATOM 747 C CA . GLU A 1 91 ? -18.065 -6.301 3.123 1.00 92.50 91 GLU A CA 1
ATOM 748 C C . GLU A 1 91 ? -17.059 -6.309 1.962 1.00 92.50 91 GLU A C 1
ATOM 750 O O . GLU A 1 91 ? -16.965 -7.292 1.231 1.00 92.50 91 GLU A O 1
ATOM 755 N N . ASP A 1 92 ? -16.257 -5.251 1.819 1.00 95.25 92 ASP A N 1
ATOM 756 C CA . ASP A 1 92 ? -15.227 -5.142 0.781 1.00 95.25 92 ASP A CA 1
ATOM 757 C C . ASP A 1 92 ? -14.157 -6.235 0.936 1.00 95.25 92 ASP A C 1
ATOM 759 O O . ASP A 1 92 ? -13.696 -6.805 -0.055 1.00 95.25 92 ASP A O 1
ATOM 763 N N . TYR A 1 93 ? -13.793 -6.574 2.176 1.00 93.88 93 TYR A N 1
ATOM 764 C CA . TYR A 1 93 ? -12.915 -7.704 2.473 1.00 93.88 93 TYR A CA 1
ATOM 765 C C . TYR A 1 93 ? -13.530 -9.025 1.998 1.00 93.88 93 TYR A C 1
ATOM 767 O O . TYR A 1 93 ? -12.879 -9.767 1.262 1.00 93.88 93 TYR A O 1
ATOM 775 N N . ASP A 1 94 ? -14.786 -9.310 2.346 1.00 93.06 94 ASP A N 1
ATOM 776 C CA . ASP A 1 94 ? -15.460 -10.539 1.916 1.00 93.06 94 ASP A CA 1
ATOM 777 C C . ASP A 1 94 ? -15.622 -10.605 0.390 1.00 93.06 94 ASP A C 1
ATOM 779 O O . ASP A 1 94 ? -15.415 -11.662 -0.213 1.00 93.06 94 ASP A O 1
ATOM 783 N N . GLN A 1 95 ? -15.910 -9.477 -0.264 1.00 96.12 95 GLN A N 1
ATOM 784 C CA . GLN A 1 95 ? -15.954 -9.390 -1.724 1.00 96.12 95 GLN A CA 1
ATOM 785 C C . GLN A 1 95 ? -14.589 -9.697 -2.358 1.00 96.12 95 GLN A C 1
ATOM 787 O O . GLN A 1 95 ? -14.533 -10.437 -3.341 1.00 96.12 95 GLN A O 1
ATOM 792 N N . LEU A 1 96 ? -13.482 -9.207 -1.788 1.00 97.06 96 LEU A N 1
ATOM 793 C CA . LEU A 1 96 ? -12.130 -9.548 -2.246 1.00 97.06 96 LEU A CA 1
ATOM 794 C C . LEU A 1 96 ? -11.846 -11.049 -2.107 1.00 97.06 96 LEU A C 1
ATOM 796 O O . LEU A 1 96 ? -11.309 -11.667 -3.030 1.00 97.06 96 LEU A O 1
ATOM 800 N N . ILE A 1 97 ? -12.239 -11.660 -0.987 1.00 95.94 97 ILE A N 1
ATOM 801 C CA . ILE A 1 97 ? -12.098 -13.106 -0.789 1.00 95.94 97 ILE A CA 1
ATOM 802 C C . ILE A 1 97 ? -12.908 -13.891 -1.825 1.00 95.94 97 ILE A C 1
ATOM 804 O O . ILE A 1 97 ? -12.386 -14.827 -2.434 1.00 95.94 97 ILE A O 1
ATOM 808 N N . ASN A 1 98 ? -14.156 -13.491 -2.071 1.00 96.50 98 ASN A N 1
ATOM 809 C CA . ASN A 1 98 ? -15.014 -14.108 -3.083 1.00 96.50 98 ASN A CA 1
ATOM 810 C C . ASN A 1 98 ? -14.471 -13.898 -4.508 1.00 96.50 98 ASN A C 1
ATOM 812 O O . ASN A 1 98 ? -14.612 -14.777 -5.355 1.00 96.50 98 ASN A O 1
ATOM 816 N N . GLY A 1 99 ? -13.774 -12.785 -4.753 1.00 96.69 99 GLY A N 1
ATOM 817 C CA . GLY A 1 99 ? -13.006 -12.514 -5.974 1.00 96.69 99 GLY A CA 1
ATOM 818 C C . GLY A 1 99 ? -11.693 -13.301 -6.093 1.00 96.69 99 GLY A C 1
ATOM 819 O O . GLY A 1 99 ? -10.944 -13.122 -7.052 1.00 96.69 99 GLY A O 1
ATOM 820 N N . GLY A 1 100 ? -11.384 -14.179 -5.134 1.00 96.06 100 GLY A N 1
ATOM 821 C CA . GLY A 1 100 ? -10.245 -15.093 -5.182 1.00 96.06 100 GLY A CA 1
ATOM 822 C C . GLY A 1 100 ? -8.961 -14.565 -4.541 1.00 96.06 100 GLY A C 1
ATOM 823 O O . GLY A 1 100 ? -7.901 -15.178 -4.723 1.00 96.06 100 GLY A O 1
ATOM 824 N N . PHE A 1 101 ? -8.993 -13.446 -3.812 1.00 96.12 101 PHE A N 1
ATOM 825 C CA . PHE A 1 101 ? -7.885 -13.062 -2.931 1.00 96.12 101 PHE A CA 1
ATOM 826 C C . PHE A 1 101 ? -7.851 -13.971 -1.694 1.00 96.12 101 PHE A C 1
ATOM 828 O O . PHE A 1 101 ? -8.861 -14.538 -1.278 1.00 96.12 101 PHE A O 1
ATOM 835 N N . ARG A 1 102 ? -6.664 -14.170 -1.115 1.00 94.25 102 ARG A N 1
ATOM 836 C CA . ARG A 1 102 ? -6.513 -15.008 0.083 1.00 94.25 102 ARG A CA 1
ATOM 837 C C . ARG A 1 102 ? -6.874 -14.226 1.342 1.00 94.25 102 ARG A C 1
ATOM 839 O O . ARG A 1 102 ? -6.793 -13.001 1.368 1.00 94.25 102 ARG A O 1
ATOM 846 N N . ARG A 1 103 ? -7.254 -14.942 2.402 1.00 91.44 103 ARG A N 1
ATOM 847 C CA . ARG A 1 103 ? -7.447 -14.345 3.731 1.00 91.44 103 ARG A CA 1
ATOM 848 C C . ARG A 1 103 ? -6.088 -13.995 4.308 1.00 91.44 103 ARG A C 1
ATOM 850 O O . ARG A 1 103 ? -5.318 -14.895 4.621 1.00 91.44 103 ARG A O 1
ATOM 857 N N . SER A 1 104 ? -5.819 -12.704 4.436 1.00 90.44 104 SER A N 1
ATOM 858 C CA . SER A 1 104 ? -4.554 -12.200 4.948 1.00 90.44 104 SER A CA 1
ATOM 859 C C . SER A 1 104 ? -4.731 -10.813 5.563 1.00 90.44 104 SER A C 1
ATOM 861 O O . SER A 1 104 ? -5.702 -10.112 5.253 1.00 90.44 104 SER A O 1
ATOM 863 N N . PRO A 1 105 ? -3.769 -10.363 6.384 1.00 88.38 105 PRO A N 1
ATOM 864 C CA . PRO A 1 105 ? -3.713 -8.976 6.819 1.00 88.38 105 PRO A CA 1
ATOM 865 C C . PRO A 1 105 ? -3.685 -7.957 5.670 1.00 88.38 105 PRO A C 1
ATOM 867 O O . PRO A 1 105 ? -4.248 -6.872 5.794 1.00 88.38 105 PRO A O 1
ATOM 870 N N . TYR A 1 106 ? -3.068 -8.308 4.539 1.00 92.38 106 TYR A N 1
ATOM 871 C CA . TYR A 1 106 ? -2.955 -7.438 3.368 1.00 92.38 106 TYR A CA 1
ATOM 872 C C . TYR A 1 106 ? -4.284 -7.240 2.642 1.00 92.38 106 TYR A C 1
ATOM 874 O O . TYR A 1 106 ? -4.551 -6.153 2.129 1.00 92.38 106 TYR A O 1
ATOM 882 N N . THR A 1 107 ? -5.170 -8.234 2.680 1.00 93.81 107 THR A N 1
ATOM 883 C CA . THR A 1 107 ? -6.514 -8.119 2.102 1.00 93.81 107 THR A CA 1
ATOM 884 C C . THR A 1 107 ? -7.356 -7.063 2.824 1.00 93.81 107 THR A C 1
ATOM 886 O O . THR A 1 107 ? -8.173 -6.408 2.185 1.00 93.81 107 THR A O 1
ATOM 889 N N . TYR A 1 108 ? -7.109 -6.786 4.111 1.00 92.62 108 TYR A N 1
ATOM 890 C CA . TYR A 1 108 ? -7.749 -5.652 4.793 1.00 92.62 108 TYR A CA 1
ATOM 891 C C . TYR A 1 108 ? -7.261 -4.293 4.288 1.00 92.62 108 TYR A C 1
ATOM 893 O O . TYR A 1 108 ? -8.063 -3.371 4.159 1.00 92.62 108 TYR A O 1
ATOM 901 N N . PHE A 1 109 ? -5.972 -4.153 3.961 1.00 95.00 109 PHE A N 1
ATOM 902 C CA . PHE A 1 109 ? -5.473 -2.924 3.335 1.00 95.00 109 PHE A CA 1
ATOM 903 C C . PHE A 1 109 ? -6.059 -2.743 1.929 1.00 95.00 109 PHE A C 1
ATOM 905 O O . PHE A 1 109 ? -6.442 -1.634 1.566 1.00 95.00 109 PHE A O 1
ATOM 912 N N . ALA A 1 110 ? -6.204 -3.829 1.165 1.00 96.50 110 ALA A N 1
ATOM 913 C CA . ALA A 1 110 ? -6.890 -3.807 -0.125 1.00 96.50 110 ALA A CA 1
ATOM 914 C C . ALA A 1 110 ? -8.376 -3.413 0.011 1.00 96.50 110 ALA A C 1
ATOM 916 O O . ALA A 1 110 ? -8.853 -2.562 -0.738 1.00 96.50 110 ALA A O 1
ATOM 917 N N . ALA A 1 111 ? -9.086 -3.959 1.003 1.00 95.62 111 ALA A N 1
ATOM 918 C CA . ALA A 1 111 ? -10.476 -3.606 1.299 1.00 95.62 111 ALA A CA 1
ATOM 919 C C . ALA A 1 111 ? -10.617 -2.129 1.688 1.00 95.62 111 ALA A C 1
ATOM 921 O O . ALA A 1 111 ? -11.515 -1.437 1.217 1.00 95.62 111 ALA A O 1
ATOM 922 N N . TYR A 1 112 ? -9.686 -1.619 2.498 1.00 95.81 112 TYR A N 1
ATOM 923 C CA . TYR A 1 112 ? -9.637 -0.207 2.863 1.00 95.81 112 TYR A CA 1
ATOM 924 C C . TYR A 1 112 ? -9.487 0.699 1.631 1.00 95.81 112 TYR A C 1
ATOM 926 O O . TYR A 1 112 ? -10.205 1.690 1.507 1.00 95.81 112 TYR A O 1
ATOM 934 N N . LEU A 1 113 ? -8.607 0.345 0.690 1.00 95.44 113 LEU A N 1
ATOM 935 C CA . LEU A 1 113 ? -8.439 1.091 -0.561 1.00 95.44 113 LEU A CA 1
ATOM 936 C C . LEU A 1 113 ? -9.714 1.064 -1.418 1.00 95.44 113 LEU A C 1
ATOM 938 O O . LEU A 1 113 ? -10.101 2.083 -1.990 1.00 95.44 113 LEU A O 1
ATOM 942 N N . LEU A 1 114 ? -10.422 -0.065 -1.444 1.00 94.88 114 LEU A N 1
ATOM 943 C CA . LEU A 1 114 ? -11.656 -0.218 -2.212 1.00 94.88 114 LEU A CA 1
ATOM 944 C C . LEU A 1 114 ? -12.784 0.719 -1.738 1.00 94.88 114 LEU A C 1
ATOM 946 O O . LEU A 1 114 ? -13.647 1.096 -2.534 1.00 94.88 114 LEU A O 1
ATOM 950 N N . GLN A 1 115 ? -12.748 1.191 -0.487 1.00 93.44 115 GLN A N 1
ATOM 951 C CA . GLN A 1 115 ? -13.725 2.152 0.041 1.00 93.44 115 GLN A CA 1
ATOM 952 C C . GLN A 1 115 ? -13.716 3.512 -0.670 1.00 93.44 115 GLN A C 1
ATOM 954 O O . GLN A 1 115 ? -14.669 4.290 -0.535 1.00 93.44 115 GLN A O 1
ATOM 959 N N . PHE A 1 116 ? -12.639 3.825 -1.394 1.00 92.19 116 PHE A N 1
ATOM 960 C CA . PHE A 1 116 ? -12.503 5.047 -2.188 1.00 92.19 116 PHE A CA 1
ATOM 961 C C . PHE A 1 116 ? -13.056 4.900 -3.611 1.00 92.19 116 PHE A C 1
ATOM 963 O O . PHE A 1 116 ? -13.113 5.880 -4.350 1.00 92.19 116 PHE A O 1
ATOM 970 N N . SER A 1 117 ? -13.516 3.703 -3.976 1.00 91.06 117 SER A N 1
ATOM 971 C CA . SER A 1 117 ? -14.196 3.430 -5.239 1.00 91.06 117 SER A CA 1
ATOM 972 C C . SER A 1 117 ? -15.715 3.519 -5.088 1.00 91.06 117 SER A C 1
ATOM 974 O O . SER A 1 117 ? -16.272 3.265 -4.016 1.00 91.06 117 SER A O 1
ATOM 976 N N . LYS A 1 118 ? -16.417 3.863 -6.174 1.00 89.00 118 LYS A N 1
ATOM 977 C CA . LYS A 1 118 ? -17.887 3.826 -6.192 1.00 89.00 118 LYS A CA 1
ATOM 978 C C . LYS A 1 118 ? -18.360 2.380 -6.070 1.00 89.00 118 LYS A C 1
ATOM 980 O O . LYS A 1 118 ? -17.777 1.491 -6.682 1.00 89.00 118 LYS A O 1
ATOM 985 N N . THR A 1 119 ? -19.455 2.151 -5.345 1.00 83.44 119 THR A N 1
ATOM 986 C CA . THR A 1 119 ? -19.995 0.804 -5.082 1.00 83.44 119 THR A CA 1
ATOM 987 C C . THR A 1 119 ? -20.194 -0.023 -6.354 1.00 83.44 119 THR A C 1
ATOM 989 O O . THR A 1 119 ? -19.794 -1.182 -6.388 1.00 83.44 119 THR A O 1
ATOM 992 N N . ASN A 1 120 ? -20.729 0.580 -7.420 1.00 88.06 120 ASN A N 1
ATOM 993 C CA . ASN A 1 120 ? -21.001 -0.124 -8.678 1.00 88.06 120 ASN A CA 1
ATOM 994 C C . ASN A 1 120 ? -19.730 -0.560 -9.430 1.00 88.06 120 ASN A C 1
ATOM 996 O O . ASN A 1 120 ? -19.804 -1.460 -10.261 1.00 88.06 120 ASN A O 1
ATOM 1000 N N . ASP A 1 121 ? -18.574 0.034 -9.119 1.00 92.25 121 ASP A N 1
ATOM 1001 C CA . ASP A 1 121 ? -17.307 -0.256 -9.797 1.00 92.25 121 ASP A CA 1
ATOM 1002 C C . ASP A 1 121 ? -16.500 -1.340 -9.058 1.00 92.25 121 ASP A C 1
ATOM 1004 O O . ASP A 1 121 ? -15.608 -1.958 -9.638 1.00 92.25 121 ASP A O 1
ATOM 1008 N N . LYS A 1 122 ? -16.814 -1.609 -7.781 1.00 95.19 122 LYS A N 1
ATOM 1009 C CA . LYS A 1 122 ? -15.997 -2.456 -6.896 1.00 95.19 122 LYS A CA 1
ATOM 1010 C C . LYS A 1 122 ? -15.775 -3.864 -7.436 1.00 95.19 122 LYS A C 1
ATOM 1012 O O . LYS A 1 122 ? -14.639 -4.323 -7.457 1.00 95.19 122 LYS A O 1
ATOM 1017 N N . LEU A 1 123 ? -16.820 -4.536 -7.920 1.00 95.94 123 LEU A N 1
ATOM 1018 C CA . LEU A 1 123 ? -16.691 -5.897 -8.457 1.00 95.94 123 LEU A CA 1
ATOM 1019 C C . LEU A 1 123 ? -15.804 -5.944 -9.709 1.00 95.94 123 LEU A C 1
ATOM 1021 O O . LEU A 1 123 ? -14.992 -6.857 -9.850 1.00 95.94 123 LEU A O 1
ATOM 1025 N N . ALA A 1 124 ? -15.911 -4.941 -10.586 1.00 95.75 124 ALA A N 1
ATOM 1026 C CA . ALA A 1 124 ? -15.056 -4.830 -11.766 1.00 95.75 124 ALA A CA 1
ATOM 1027 C C . ALA A 1 124 ? -13.595 -4.548 -11.376 1.00 95.75 124 ALA A C 1
ATOM 1029 O O . ALA A 1 124 ? -12.679 -5.146 -11.939 1.00 95.75 124 ALA A O 1
ATOM 1030 N N . ILE A 1 125 ? -13.374 -3.697 -10.369 1.00 97.31 125 ILE A N 1
ATOM 1031 C CA . ILE A 1 125 ? -12.044 -3.414 -9.812 1.00 97.31 125 ILE A CA 1
ATOM 1032 C C . ILE A 1 125 ? -11.441 -4.670 -9.178 1.00 97.31 125 ILE A C 1
ATOM 1034 O O . ILE A 1 125 ? -10.274 -4.963 -9.420 1.00 97.31 125 ILE A O 1
ATOM 1038 N N . ILE A 1 126 ? -12.220 -5.438 -8.411 1.00 98.06 126 ILE A N 1
ATOM 1039 C CA . ILE A 1 126 ? -11.772 -6.700 -7.808 1.00 98.06 126 ILE A CA 1
ATOM 1040 C C . ILE A 1 126 ? -11.368 -7.695 -8.900 1.00 98.06 126 ILE A C 1
ATOM 1042 O O . ILE A 1 126 ? -10.283 -8.270 -8.820 1.00 98.06 126 ILE A O 1
ATOM 1046 N N . ALA A 1 127 ? -12.201 -7.871 -9.931 1.00 97.56 127 ALA A N 1
ATOM 1047 C CA . ALA A 1 127 ? -11.907 -8.767 -11.047 1.00 97.56 127 ALA A CA 1
ATOM 1048 C C . ALA A 1 127 ? -10.620 -8.352 -11.777 1.00 97.56 127 ALA A C 1
ATOM 1050 O O . ALA A 1 127 ? -9.688 -9.149 -11.888 1.00 97.56 127 ALA A O 1
ATOM 1051 N N . LYS A 1 128 ? -10.507 -7.076 -12.168 1.00 97.44 128 LYS A N 1
ATOM 1052 C CA . LYS A 1 128 ? -9.308 -6.554 -12.836 1.00 97.44 128 LYS A CA 1
ATOM 1053 C C . LYS A 1 128 ? -8.066 -6.650 -11.947 1.00 97.44 128 LYS A C 1
ATOM 1055 O O . LYS A 1 128 ? -7.001 -7.046 -12.410 1.00 97.44 128 LYS A O 1
ATOM 1060 N N . GLY A 1 129 ? -8.185 -6.325 -10.662 1.00 97.62 129 GLY A N 1
ATOM 1061 C CA . GLY A 1 129 ? -7.092 -6.461 -9.700 1.00 97.62 129 GLY A CA 1
ATOM 1062 C C . GLY A 1 129 ? -6.630 -7.909 -9.572 1.00 97.62 129 GLY A C 1
ATOM 1063 O O . GLY A 1 129 ? -5.430 -8.171 -9.505 1.00 97.62 129 GLY A O 1
ATOM 1064 N N . LYS A 1 130 ? -7.563 -8.867 -9.618 1.00 97.94 130 LYS A N 1
ATOM 1065 C CA . LYS A 1 130 ? -7.237 -10.292 -9.603 1.00 97.94 130 LYS A CA 1
ATOM 1066 C C . LYS A 1 130 ? -6.511 -10.739 -10.872 1.00 97.94 130 LYS A C 1
ATOM 1068 O O . LYS A 1 130 ? -5.567 -11.523 -10.769 1.00 97.94 130 LYS A O 1
ATOM 1073 N N . GLU A 1 131 ? -6.907 -10.232 -12.034 1.00 98.06 131 GLU A N 1
ATOM 1074 C CA . GLU A 1 131 ? -6.207 -10.482 -13.298 1.00 98.06 131 GLU A CA 1
ATOM 1075 C C . GLU A 1 131 ? -4.781 -9.915 -13.270 1.00 98.06 131 GLU A C 1
ATOM 1077 O O . GLU A 1 131 ? -3.837 -10.631 -13.599 1.00 98.06 131 GLU A O 1
ATOM 1082 N N . ILE A 1 132 ? -4.597 -8.676 -12.789 1.00 97.75 132 ILE A N 1
ATOM 1083 C CA . ILE A 1 132 ? -3.266 -8.067 -12.603 1.00 97.75 132 ILE A CA 1
ATOM 1084 C C . ILE A 1 132 ? -2.417 -8.930 -11.665 1.00 97.75 132 ILE A C 1
ATOM 1086 O O . ILE A 1 132 ? -1.283 -9.269 -11.993 1.00 97.75 132 ILE A O 1
ATOM 1090 N N . TYR A 1 133 ? -2.977 -9.345 -10.527 1.00 97.25 133 TYR A N 1
ATOM 1091 C CA . TYR A 1 133 ? -2.302 -10.222 -9.572 1.00 97.25 133 TYR A CA 1
ATOM 1092 C C . TYR A 1 133 ? -1.829 -11.530 -10.222 1.00 97.25 133 TYR A C 1
ATOM 1094 O O . TYR A 1 133 ? -0.701 -11.973 -10.008 1.00 97.25 133 TYR A O 1
ATOM 1102 N N . GLN A 1 134 ? -2.688 -12.168 -11.021 1.00 97.00 134 GLN A N 1
ATOM 1103 C CA . GLN A 1 134 ? -2.353 -13.413 -11.712 1.00 97.00 134 GLN A CA 1
ATOM 1104 C C . GLN A 1 134 ? -1.280 -13.206 -12.782 1.00 97.00 134 GLN A C 1
ATOM 1106 O O . GLN A 1 134 ? -0.373 -14.029 -12.874 1.00 97.00 134 GLN A O 1
ATOM 1111 N N . ALA A 1 135 ? -1.354 -12.118 -13.547 1.00 96.38 135 ALA A N 1
ATOM 1112 C CA . ALA A 1 135 ? -0.369 -11.792 -14.569 1.00 96.38 135 ALA A CA 1
ATOM 1113 C C . ALA A 1 135 ? 1.019 -11.520 -13.958 1.00 96.38 135 ALA A C 1
ATOM 1115 O O . ALA A 1 135 ? 2.007 -12.093 -14.412 1.00 96.38 135 ALA A O 1
ATOM 1116 N N . ILE A 1 136 ? 1.102 -10.759 -12.857 1.00 93.69 136 ILE A N 1
ATOM 1117 C CA . ILE A 1 136 ? 2.369 -10.554 -12.128 1.00 93.69 136 ILE A CA 1
ATOM 1118 C C . ILE A 1 136 ? 2.907 -11.893 -11.610 1.00 93.69 136 ILE A C 1
ATOM 1120 O O . ILE A 1 136 ? 4.086 -12.198 -11.787 1.00 93.69 136 ILE A O 1
ATOM 1124 N N . LYS A 1 137 ? 2.036 -12.741 -11.049 1.00 93.75 137 LYS A N 1
ATOM 1125 C CA . LYS A 1 137 ? 2.417 -14.062 -10.536 1.00 93.75 137 LYS A CA 1
ATOM 1126 C C . LYS A 1 137 ? 2.941 -15.014 -11.610 1.00 93.75 137 LYS A C 1
ATOM 1128 O O . LYS A 1 137 ? 3.756 -15.878 -11.300 1.00 93.75 137 LYS A O 1
ATOM 1133 N N . GLN A 1 138 ? 2.474 -14.897 -12.851 1.00 92.75 138 GLN A N 1
ATOM 1134 C CA . GLN A 1 138 ? 3.003 -15.690 -13.964 1.00 92.75 138 GLN A CA 1
ATOM 1135 C C . GLN A 1 138 ? 4.448 -15.296 -14.293 1.00 92.75 138 GLN A C 1
ATOM 1137 O O . GLN A 1 138 ? 5.267 -16.175 -14.555 1.00 92.75 138 GLN A O 1
ATOM 1142 N N . THR A 1 139 ? 4.770 -14.003 -14.221 1.00 88.25 139 THR A N 1
ATOM 1143 C CA . THR A 1 139 ? 6.120 -13.481 -14.484 1.00 88.25 139 THR A CA 1
ATOM 1144 C C . THR A 1 139 ? 7.066 -13.692 -13.297 1.00 88.25 139 THR A C 1
ATOM 1146 O O . THR A 1 139 ? 8.207 -14.112 -13.486 1.00 88.25 139 THR A O 1
ATOM 1149 N N . HIS A 1 140 ? 6.589 -13.472 -12.067 1.00 88.31 140 HIS A N 1
ATOM 1150 C CA . HIS A 1 140 ? 7.373 -13.559 -10.826 1.00 88.31 140 HIS A CA 1
ATOM 1151 C C . HIS A 1 140 ? 6.721 -14.494 -9.793 1.00 88.31 140 HIS A C 1
ATOM 1153 O O . HIS A 1 140 ? 6.259 -14.047 -8.736 1.00 88.31 140 HIS A O 1
ATOM 1159 N N . PRO A 1 141 ? 6.688 -15.816 -10.040 1.00 83.25 141 PRO A N 1
ATOM 1160 C CA . PRO A 1 141 ? 5.928 -16.762 -9.216 1.00 83.25 141 PRO A CA 1
ATOM 1161 C C . PRO A 1 141 ? 6.402 -16.855 -7.762 1.00 83.25 141 PRO A C 1
ATOM 1163 O O . PRO A 1 141 ? 5.604 -17.188 -6.887 1.00 83.25 141 PRO A O 1
ATOM 1166 N N . PHE A 1 142 ? 7.680 -16.562 -7.508 1.00 86.31 142 PHE A N 1
ATOM 1167 C CA . PHE A 1 142 ? 8.284 -16.615 -6.175 1.00 86.31 142 PHE A CA 1
ATOM 1168 C C . PHE A 1 142 ? 8.232 -15.288 -5.415 1.00 86.31 142 PHE A C 1
ATOM 1170 O O . PHE A 1 142 ? 8.465 -15.308 -4.214 1.00 86.31 142 PHE A O 1
ATOM 1177 N N . LEU A 1 143 ? 7.947 -14.176 -6.104 1.00 84.38 143 LEU A N 1
ATOM 1178 C CA . LEU A 1 143 ? 7.892 -12.837 -5.502 1.00 84.38 143 LEU A CA 1
ATOM 1179 C C . LEU A 1 143 ? 6.458 -12.340 -5.288 1.00 84.38 1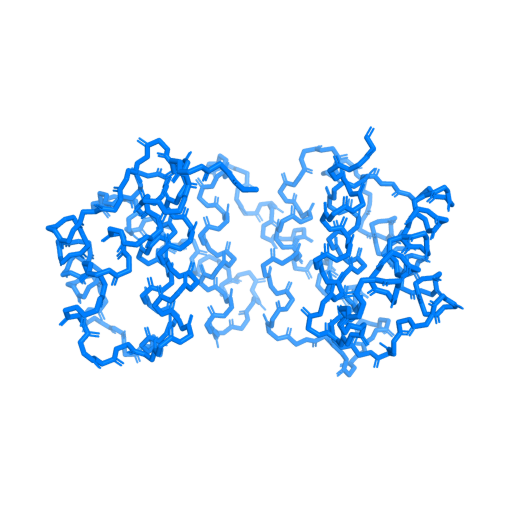43 LEU A C 1
ATOM 1181 O O . LEU A 1 143 ? 6.244 -11.288 -4.703 1.00 84.38 143 LEU A O 1
ATOM 1185 N N . THR A 1 144 ? 5.469 -13.065 -5.822 1.00 87.06 144 THR A N 1
ATOM 1186 C CA . THR A 1 144 ? 4.067 -12.640 -5.766 1.00 87.06 144 THR A CA 1
ATOM 1187 C C . THR A 1 144 ? 3.317 -13.374 -4.660 1.00 87.06 144 THR A C 1
ATOM 1189 O O . THR A 1 144 ? 2.953 -14.554 -4.801 1.00 87.06 144 THR A O 1
ATOM 1192 N N . GLY A 1 145 ? 3.069 -12.654 -3.569 1.00 90.69 145 GLY A N 1
ATOM 1193 C CA . GLY A 1 145 ? 2.489 -13.147 -2.324 1.00 90.69 145 GLY A CA 1
ATOM 1194 C C . GLY A 1 145 ? 1.122 -12.544 -2.017 1.00 90.69 145 GLY A C 1
ATOM 1195 O O . GLY A 1 145 ? 0.374 -12.178 -2.914 1.00 90.69 145 GLY A O 1
ATOM 1196 N N . GLU A 1 146 ? 0.713 -12.515 -0.755 1.00 90.38 146 GLU A N 1
ATOM 1197 C CA . GLU A 1 146 ? -0.571 -11.917 -0.344 1.00 90.38 146 GLU A CA 1
ATOM 1198 C C . GLU A 1 146 ? -0.454 -10.392 -0.183 1.00 90.38 146 GLU A C 1
ATOM 1200 O O . GLU A 1 146 ? -1.436 -9.662 -0.326 1.00 90.38 146 GLU A O 1
ATOM 1205 N N . GLU A 1 147 ? 0.767 -9.924 0.052 1.00 90.62 147 GLU A N 1
ATOM 1206 C CA . GLU A 1 147 ? 1.224 -8.544 0.152 1.00 90.62 147 GLU A CA 1
ATOM 1207 C C . GLU A 1 147 ? 1.022 -7.715 -1.119 1.00 90.62 147 GLU A C 1
ATOM 1209 O O . GLU A 1 147 ? 0.929 -6.493 -1.025 1.00 90.62 147 GLU A O 1
ATOM 1214 N N . ASP A 1 148 ? 0.857 -8.349 -2.285 1.00 94.44 148 ASP A N 1
ATOM 1215 C CA . ASP A 1 148 ? 0.562 -7.657 -3.546 1.00 94.44 148 ASP A CA 1
ATOM 1216 C C . ASP A 1 148 ? -0.930 -7.304 -3.720 1.00 94.44 148 ASP A C 1
ATOM 1218 O O . ASP A 1 148 ? -1.308 -6.593 -4.659 1.00 94.44 148 ASP A O 1
ATOM 1222 N N . ALA A 1 149 ? -1.819 -7.775 -2.836 1.00 95.56 149 ALA A N 1
ATOM 1223 C CA . ALA A 1 149 ? -3.252 -7.483 -2.944 1.00 95.56 149 ALA A CA 1
ATOM 1224 C C . ALA A 1 149 ? -3.563 -5.965 -2.938 1.00 95.56 149 ALA A C 1
ATOM 1226 O O . ALA A 1 149 ? -4.296 -5.507 -3.817 1.00 95.56 149 ALA A O 1
ATOM 1227 N N . PRO A 1 150 ? -2.988 -5.134 -2.043 1.00 96.19 150 PRO A N 1
ATOM 1228 C CA . PRO A 1 150 ? -3.246 -3.693 -2.037 1.00 96.19 150 PRO A CA 1
ATOM 1229 C C . PRO A 1 150 ? -2.782 -2.979 -3.310 1.00 96.19 150 PRO A C 1
ATOM 1231 O O . PRO A 1 150 ? -3.498 -2.115 -3.823 1.00 96.19 150 PRO A O 1
ATOM 1234 N N . ILE A 1 151 ? -1.602 -3.325 -3.841 1.00 96.25 151 ILE A N 1
ATOM 1235 C CA . ILE A 1 151 ? -1.067 -2.640 -5.026 1.00 96.25 151 ILE A CA 1
ATOM 1236 C C . ILE A 1 151 ? -1.836 -3.036 -6.288 1.00 96.25 151 ILE A C 1
ATOM 1238 O O . ILE A 1 151 ? -2.167 -2.171 -7.093 1.00 96.25 151 ILE A O 1
ATOM 1242 N N . THR A 1 152 ? -2.221 -4.307 -6.429 1.00 97.25 152 THR A N 1
ATOM 1243 C CA . THR A 1 152 ? -3.024 -4.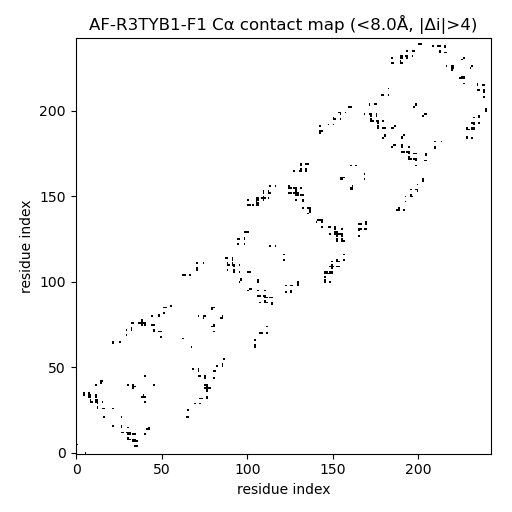775 -7.572 1.00 97.25 152 THR A CA 1
ATOM 1244 C C . THR A 1 152 ? -4.422 -4.153 -7.589 1.00 97.25 152 THR A C 1
ATOM 1246 O O . THR A 1 152 ? -4.881 -3.715 -8.645 1.00 97.25 152 THR A O 1
ATOM 1249 N N . ILE A 1 153 ? -5.064 -4.001 -6.425 1.00 97.75 153 ILE A N 1
ATOM 1250 C CA . ILE A 1 153 ? -6.329 -3.259 -6.300 1.00 97.75 153 ILE A CA 1
ATOM 1251 C C . ILE A 1 153 ? -6.142 -1.765 -6.587 1.00 97.75 153 ILE A C 1
ATOM 1253 O O . ILE A 1 153 ? -6.957 -1.177 -7.296 1.00 97.75 153 ILE A O 1
ATOM 1257 N N . SER A 1 154 ? -5.051 -1.149 -6.125 1.00 96.75 154 SER A N 1
ATOM 1258 C CA . SER A 1 154 ? -4.749 0.259 -6.430 1.00 96.75 154 SER A CA 1
ATOM 1259 C C . SER A 1 154 ? -4.551 0.506 -7.930 1.00 96.75 154 SER A C 1
ATOM 1261 O O . SER A 1 154 ? -5.045 1.497 -8.467 1.00 96.75 154 SER A O 1
ATOM 1263 N N . LEU A 1 155 ? -3.858 -0.398 -8.627 1.00 96.50 155 LEU A N 1
ATOM 1264 C CA . LEU A 1 155 ? -3.681 -0.326 -10.080 1.00 96.50 155 LEU A CA 1
ATOM 1265 C C . LEU A 1 155 ? -5.018 -0.493 -10.812 1.00 96.50 155 LEU A C 1
ATOM 1267 O O . LEU A 1 155 ? -5.296 0.242 -11.757 1.00 96.50 155 LEU A O 1
ATOM 1271 N N . ALA A 1 156 ? -5.867 -1.416 -10.354 1.00 96.44 156 ALA A N 1
ATOM 1272 C CA . ALA A 1 156 ? -7.190 -1.635 -10.927 1.00 96.44 156 ALA A CA 1
ATOM 1273 C C . ALA A 1 156 ? -8.156 -0.463 -10.686 1.00 96.44 156 ALA A C 1
ATOM 1275 O O . ALA A 1 156 ? -8.946 -0.147 -11.574 1.00 96.44 156 ALA A O 1
ATOM 1276 N N . GLN A 1 157 ? -8.092 0.202 -9.524 1.00 94.69 157 GLN A N 1
ATOM 1277 C CA . GLN A 1 157 ? -8.970 1.338 -9.222 1.00 94.69 157 GLN A CA 1
ATOM 1278 C C . GLN A 1 157 ? -8.564 2.614 -9.967 1.00 94.69 157 GLN A C 1
ATOM 1280 O O . GLN A 1 157 ? -9.411 3.476 -10.197 1.00 94.69 157 GLN A O 1
ATOM 1285 N N . ASN A 1 158 ? -7.285 2.762 -10.329 1.00 93.81 158 ASN A N 1
ATOM 1286 C CA . ASN A 1 158 ? -6.778 3.978 -10.955 1.00 93.81 158 ASN A CA 1
ATOM 1287 C C . ASN A 1 158 ? -7.490 4.223 -12.298 1.00 93.81 158 ASN A C 1
ATOM 1289 O O . ASN A 1 158 ? -7.326 3.467 -13.254 1.00 93.81 158 ASN A O 1
ATOM 1293 N N . SER A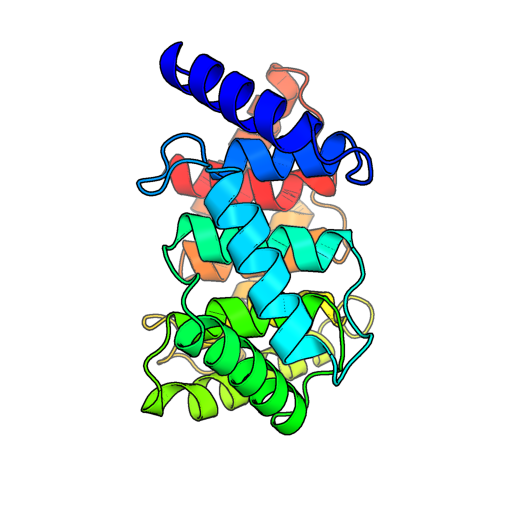 1 159 ? -8.271 5.302 -12.377 1.00 88.56 159 SER A N 1
ATOM 1294 C CA . SER A 1 159 ? -9.123 5.621 -13.531 1.00 88.56 159 SER A CA 1
ATOM 1295 C C . SER A 1 159 ? -8.346 5.787 -14.839 1.00 88.56 159 SER A C 1
ATOM 1297 O O . SER A 1 159 ? -8.872 5.494 -15.913 1.00 88.56 159 SER A O 1
ATOM 1299 N N . LEU A 1 160 ? -7.085 6.213 -14.765 1.00 88.69 160 LEU A N 1
ATOM 1300 C CA . LEU A 1 160 ? -6.219 6.392 -15.926 1.00 88.69 160 LEU A CA 1
ATOM 1301 C C . LEU A 1 160 ? -5.653 5.050 -16.402 1.00 88.69 160 LEU A C 1
ATOM 1303 O O . LEU A 1 160 ? -5.486 4.869 -17.607 1.00 88.69 160 LEU A O 1
ATOM 1307 N N . LEU A 1 161 ? -5.476 4.087 -15.491 1.00 90.62 161 LEU A N 1
ATOM 1308 C CA . LEU A 1 161 ? -5.070 2.710 -15.787 1.00 90.62 161 LEU A CA 1
ATOM 1309 C C . LEU A 1 161 ? -6.246 1.781 -16.137 1.00 90.62 161 LEU A C 1
ATOM 1311 O O . LEU A 1 161 ? -6.056 0.752 -16.788 1.00 90.62 161 LEU A O 1
ATOM 1315 N N . GLN A 1 162 ? -7.483 2.125 -15.762 1.00 84.88 162 GLN A N 1
ATOM 1316 C CA . GLN A 1 162 ? -8.668 1.290 -16.007 1.00 84.88 162 GLN A CA 1
ATOM 1317 C C . GLN A 1 162 ? -8.881 0.959 -17.490 1.00 84.88 162 GLN A C 1
ATOM 1319 O O . GLN A 1 162 ? -9.260 -0.169 -17.805 1.00 84.88 162 GLN A O 1
ATOM 1324 N N . LYS A 1 163 ? -8.565 1.891 -18.395 1.00 86.31 163 LYS A N 1
ATOM 1325 C CA . LYS A 1 163 ? -8.684 1.693 -19.849 1.00 86.31 163 LYS A CA 1
ATOM 1326 C C . LYS A 1 163 ? -7.613 0.782 -20.456 1.00 86.31 163 LYS A C 1
ATOM 1328 O O . LYS A 1 163 ? -7.795 0.316 -21.575 1.00 86.31 163 LYS A O 1
ATOM 1333 N N . PHE A 1 164 ? -6.495 0.567 -19.763 1.00 91.19 164 PHE A N 1
ATOM 1334 C CA . PHE A 1 164 ? -5.402 -0.239 -20.295 1.00 91.19 164 PHE A CA 1
ATOM 1335 C C . PHE A 1 164 ? -5.663 -1.733 -20.068 1.00 91.19 164 PHE A C 1
ATOM 1337 O O . PHE A 1 164 ? -6.151 -2.108 -18.990 1.00 91.19 164 PHE A O 1
ATOM 1344 N N . PRO A 1 165 ? -5.321 -2.588 -21.045 1.00 94.44 165 PRO A N 1
ATOM 1345 C CA . PRO A 1 165 ? -5.230 -4.027 -20.848 1.00 94.44 165 PRO A CA 1
ATOM 1346 C C . PRO A 1 165 ? -4.331 -4.378 -19.660 1.00 94.44 165 PRO A C 1
ATOM 1348 O O . PRO A 1 165 ? -3.367 -3.675 -19.356 1.00 94.44 165 PRO A O 1
ATOM 1351 N N . VAL A 1 166 ? -4.624 -5.501 -19.005 1.00 96.19 166 VAL A N 1
ATOM 1352 C CA . VAL A 1 166 ? -3.802 -6.007 -17.895 1.00 96.19 166 VAL A CA 1
ATOM 1353 C C . VAL A 1 166 ? -2.355 -6.241 -18.334 1.00 96.19 166 VAL A C 1
ATOM 1355 O O . VAL A 1 166 ? -1.444 -5.879 -17.596 1.00 96.19 166 VAL A O 1
ATOM 1358 N N . THR A 1 167 ? -2.152 -6.755 -19.551 1.00 95.12 167 THR A N 1
ATOM 1359 C CA . THR A 1 167 ? -0.825 -6.990 -20.140 1.00 95.12 167 THR A CA 1
ATOM 1360 C C . THR A 1 167 ? 0.010 -5.719 -20.207 1.00 95.12 167 THR A C 1
ATOM 1362 O O . THR A 1 167 ? 1.170 -5.734 -19.817 1.00 95.12 167 THR A O 1
ATOM 1365 N N . ASP A 1 168 ? -0.588 -4.596 -20.608 1.00 95.38 168 ASP A N 1
ATOM 1366 C CA . ASP A 1 168 ? 0.125 -3.323 -20.726 1.00 95.38 168 ASP A CA 1
ATOM 1367 C C . ASP A 1 168 ? 0.582 -2.830 -19.348 1.00 95.38 168 ASP A C 1
ATOM 1369 O O . ASP A 1 168 ? 1.717 -2.381 -19.186 1.00 95.38 168 ASP A O 1
ATOM 1373 N N . ILE A 1 169 ? -0.280 -2.958 -18.333 1.00 96.50 169 ILE A N 1
ATOM 1374 C CA . ILE A 1 169 ? 0.047 -2.595 -16.948 1.00 96.50 169 ILE A CA 1
ATOM 1375 C C . ILE A 1 169 ? 1.218 -3.449 -16.447 1.00 96.50 169 ILE A C 1
ATOM 1377 O O . ILE A 1 169 ? 2.181 -2.910 -15.894 1.00 96.50 169 ILE A O 1
ATOM 1381 N N . THR A 1 170 ? 1.168 -4.767 -16.658 1.00 95.69 170 THR A N 1
ATOM 1382 C CA . THR A 1 170 ? 2.227 -5.677 -16.204 1.00 95.69 170 THR A CA 1
ATOM 1383 C C . THR A 1 170 ? 3.526 -5.523 -16.988 1.00 95.69 170 THR A C 1
ATOM 1385 O O . THR A 1 170 ? 4.596 -5.613 -16.394 1.00 95.69 170 THR A O 1
ATOM 1388 N N . ASP A 1 171 ? 3.465 -5.202 -18.279 1.00 96.06 171 ASP A N 1
ATOM 1389 C CA . ASP A 1 171 ? 4.649 -4.950 -19.105 1.00 96.06 171 ASP A CA 1
ATOM 1390 C C . ASP A 1 171 ? 5.368 -3.666 -18.677 1.00 96.06 171 ASP A C 1
ATOM 1392 O O . ASP A 1 171 ? 6.599 -3.612 -18.631 1.00 96.06 171 ASP A O 1
ATOM 1396 N N . ILE A 1 172 ? 4.615 -2.614 -18.342 1.00 96.81 172 ILE A N 1
ATOM 1397 C CA . ILE A 1 172 ? 5.178 -1.375 -17.786 1.00 96.81 172 I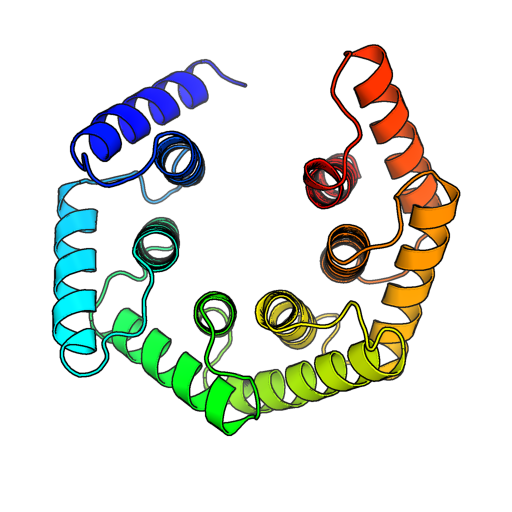LE A CA 1
ATOM 1398 C C . ILE A 1 172 ? 5.808 -1.661 -16.417 1.00 96.81 172 ILE A C 1
ATOM 1400 O O . ILE A 1 172 ? 6.922 -1.205 -16.149 1.00 96.81 172 ILE A O 1
ATOM 1404 N N . MET A 1 173 ? 5.133 -2.442 -15.570 1.00 96.75 173 MET A N 1
ATOM 1405 C CA . MET A 1 173 ? 5.665 -2.850 -14.270 1.00 96.75 173 MET A CA 1
ATOM 1406 C C . MET A 1 173 ? 6.978 -3.632 -14.419 1.00 96.75 173 MET A C 1
ATOM 1408 O O . MET A 1 173 ? 7.947 -3.322 -13.726 1.00 96.75 173 MET A O 1
ATOM 1412 N N . GLU A 1 174 ? 7.060 -4.566 -15.370 1.00 97.00 174 GLU A N 1
ATOM 1413 C CA . GLU A 1 174 ? 8.285 -5.323 -15.656 1.00 97.00 174 GLU A CA 1
ATOM 1414 C C . GLU A 1 174 ? 9.409 -4.420 -16.176 1.00 97.00 174 GLU A C 1
ATOM 1416 O O . GLU A 1 174 ? 10.561 -4.526 -15.746 1.00 97.00 174 GLU A O 1
ATOM 1421 N N . LYS A 1 175 ? 9.089 -3.458 -17.051 1.00 97.69 175 LYS A N 1
ATOM 1422 C CA . LYS A 1 175 ? 10.067 -2.463 -17.518 1.00 97.69 175 LYS A CA 1
ATOM 1423 C C . LYS A 1 175 ? 10.643 -1.657 -16.357 1.00 97.69 175 LYS A C 1
ATOM 1425 O O . LYS A 1 175 ? 11.861 -1.451 -16.320 1.00 97.69 175 LYS A O 1
ATOM 1430 N N . TYR A 1 176 ? 9.812 -1.228 -15.405 1.00 98.31 176 TYR A N 1
ATOM 1431 C CA . TYR A 1 176 ? 10.287 -0.581 -14.182 1.00 98.31 176 TYR A CA 1
ATOM 1432 C C . TYR A 1 176 ? 11.149 -1.519 -13.342 1.00 98.31 176 TYR A C 1
ATOM 1434 O O . TYR A 1 176 ? 12.266 -1.139 -13.003 1.00 98.31 176 TYR A O 1
ATOM 1442 N N . TYR A 1 177 ? 10.693 -2.744 -13.078 1.00 97.69 177 TYR A N 1
ATOM 1443 C CA . TYR A 1 177 ? 11.430 -3.747 -12.306 1.00 97.69 177 TYR A CA 1
ATOM 1444 C C . TYR A 1 177 ? 12.846 -3.978 -12.862 1.00 97.69 177 TYR A C 1
ATOM 1446 O O . TYR A 1 177 ? 13.842 -3.856 -12.142 1.00 97.69 177 TYR A O 1
ATOM 1454 N N . VAL A 1 178 ? 12.961 -4.218 -14.172 1.00 97.88 178 VAL A N 1
ATOM 1455 C CA . VAL A 1 178 ? 14.247 -4.424 -14.857 1.00 97.88 178 VAL A CA 1
ATOM 1456 C C . VAL A 1 178 ? 15.109 -3.162 -14.829 1.00 97.88 178 VAL A C 1
ATOM 1458 O O . VAL A 1 178 ? 16.319 -3.247 -14.611 1.00 97.88 178 VAL A O 1
ATOM 1461 N N . SER A 1 179 ? 14.522 -1.986 -15.052 1.00 98.44 179 SER A N 1
ATOM 1462 C CA . SER A 1 179 ? 15.278 -0.726 -15.104 1.00 98.44 179 SER A CA 1
ATOM 1463 C C . SER A 1 179 ? 15.793 -0.308 -13.728 1.00 98.44 179 SER A C 1
ATOM 1465 O O . SER A 1 179 ? 16.957 0.060 -13.594 1.00 98.44 179 SER A O 1
ATOM 1467 N N . MET A 1 180 ? 14.964 -0.439 -12.693 1.00 98.44 180 MET A N 1
ATOM 1468 C CA . MET A 1 180 ? 15.355 -0.216 -11.303 1.00 98.44 180 MET A CA 1
ATOM 1469 C C . MET A 1 180 ? 16.451 -1.204 -10.878 1.00 98.44 180 MET A C 1
ATOM 1471 O O . MET A 1 180 ? 17.428 -0.810 -10.239 1.00 98.44 180 MET A O 1
ATOM 1475 N N . ASN A 1 181 ? 16.365 -2.475 -11.294 1.00 98.12 181 ASN A N 1
ATOM 1476 C CA . ASN A 1 181 ? 17.419 -3.448 -11.005 1.00 98.12 181 ASN A CA 1
ATOM 1477 C C . ASN A 1 181 ? 18.782 -3.030 -11.581 1.00 98.12 181 ASN A C 1
ATOM 1479 O O . ASN A 1 181 ? 19.803 -3.183 -10.910 1.00 98.12 181 ASN A O 1
ATOM 1483 N N . LYS A 1 182 ? 18.802 -2.439 -12.783 1.00 98.06 182 LYS A N 1
ATOM 1484 C CA . LYS A 1 182 ? 20.033 -1.937 -13.418 1.00 98.06 182 LYS A CA 1
ATOM 1485 C C . LYS A 1 182 ? 20.688 -0.783 -12.654 1.00 98.06 182 LYS A C 1
ATOM 1487 O O . LYS A 1 182 ? 21.901 -0.637 -12.747 1.00 98.06 182 LYS A O 1
ATOM 1492 N N . ILE A 1 183 ? 19.923 -0.000 -11.892 1.00 97.38 183 ILE A N 1
ATOM 1493 C CA . ILE A 1 183 ? 20.444 1.116 -11.081 1.00 97.38 183 ILE A CA 1
ATOM 1494 C C . ILE A 1 183 ? 20.671 0.739 -9.607 1.00 97.38 183 ILE A C 1
ATOM 1496 O O . ILE A 1 183 ? 20.855 1.610 -8.762 1.00 97.38 183 ILE A O 1
ATOM 1500 N N . GLY A 1 184 ? 20.692 -0.561 -9.289 1.00 96.44 184 GLY A N 1
ATOM 1501 C CA . GLY A 1 184 ? 21.142 -1.070 -7.990 1.00 96.44 184 GLY A CA 1
ATOM 1502 C C . GLY A 1 184 ? 20.040 -1.562 -7.052 1.00 96.44 184 GLY A C 1
ATOM 1503 O O . GLY A 1 184 ? 20.353 -2.025 -5.954 1.00 96.44 184 GLY A O 1
ATOM 1504 N N . PHE A 1 185 ? 18.766 -1.526 -7.458 1.00 97.81 185 PHE A N 1
ATOM 1505 C CA . PHE A 1 185 ? 17.715 -2.177 -6.678 1.00 97.81 185 PHE A CA 1
ATOM 1506 C C . PHE A 1 185 ? 17.909 -3.696 -6.745 1.00 97.81 185 PHE A C 1
ATOM 1508 O O . PHE A 1 185 ? 17.923 -4.305 -7.813 1.00 97.81 185 PHE A O 1
ATOM 1515 N N . SER A 1 186 ? 18.071 -4.336 -5.598 1.00 96.69 186 SER A N 1
ATOM 1516 C CA . SER A 1 186 ? 18.184 -5.785 -5.498 1.00 96.69 186 SER A CA 1
ATOM 1517 C C . SER A 1 186 ? 16.850 -6.447 -5.825 1.00 96.69 186 SER A C 1
ATOM 1519 O O . SER A 1 186 ? 15.803 -5.974 -5.393 1.00 96.69 186 SER A O 1
ATOM 1521 N N . LYS A 1 187 ? 16.897 -7.571 -6.546 1.00 94.75 187 LYS A N 1
ATOM 1522 C CA . LYS A 1 187 ? 15.709 -8.382 -6.841 1.00 94.75 187 LYS A CA 1
ATOM 1523 C C . LYS A 1 187 ? 15.056 -8.882 -5.551 1.00 94.75 187 LYS A C 1
ATOM 1525 O O . LYS A 1 187 ? 15.760 -9.304 -4.626 1.00 94.75 187 LYS A O 1
ATOM 1530 N N . GLY A 1 188 ? 13.731 -8.849 -5.520 1.00 92.81 188 GLY A N 1
ATOM 1531 C CA . GLY A 1 188 ? 12.924 -9.206 -4.359 1.00 92.81 188 GLY A CA 1
ATOM 1532 C C . GLY A 1 188 ? 11.570 -8.503 -4.374 1.00 92.81 188 GLY A C 1
ATOM 1533 O O . GLY A 1 188 ? 11.309 -7.657 -5.236 1.00 92.81 188 GLY A O 1
ATOM 1534 N N . ASP A 1 189 ? 10.747 -8.836 -3.390 1.00 91.56 189 ASP A N 1
ATOM 1535 C CA . ASP A 1 189 ? 9.367 -8.363 -3.260 1.00 91.56 189 ASP A CA 1
ATOM 1536 C C . ASP A 1 189 ? 9.317 -6.838 -3.100 1.00 91.56 189 ASP A C 1
ATOM 1538 O O . ASP A 1 189 ? 8.452 -6.173 -3.664 1.00 91.56 189 ASP A O 1
ATOM 1542 N N . GLU A 1 190 ? 10.306 -6.231 -2.433 1.00 94.62 190 GLU A N 1
ATOM 1543 C CA . GLU A 1 190 ? 10.369 -4.775 -2.274 1.00 94.62 190 GLU A CA 1
ATOM 1544 C C . GLU A 1 190 ? 10.616 -4.047 -3.600 1.00 94.62 190 GLU A C 1
ATOM 1546 O O . GLU A 1 190 ? 10.118 -2.937 -3.801 1.00 94.62 190 GLU A O 1
ATOM 1551 N N . LEU A 1 191 ? 11.364 -4.661 -4.524 1.00 96.38 191 LEU A N 1
ATOM 1552 C CA . LEU A 1 191 ? 11.557 -4.121 -5.870 1.00 96.38 191 LEU A CA 1
ATOM 1553 C C . LEU A 1 191 ? 10.287 -4.281 -6.710 1.00 96.38 191 LEU A C 1
ATOM 1555 O O . LEU A 1 191 ? 9.912 -3.352 -7.423 1.00 96.38 191 LEU A O 1
ATOM 1559 N N . GLN A 1 192 ? 9.604 -5.422 -6.600 1.00 94.88 192 GLN A N 1
ATOM 1560 C CA . GLN A 1 192 ? 8.307 -5.628 -7.246 1.00 94.88 192 GLN A CA 1
ATOM 1561 C C . GLN A 1 192 ? 7.287 -4.590 -6.756 1.00 94.88 192 GLN A C 1
ATOM 1563 O O . GLN A 1 192 ? 6.649 -3.909 -7.561 1.00 94.88 192 GLN A O 1
ATOM 1568 N N . PHE A 1 193 ? 7.204 -4.382 -5.443 1.00 95.12 193 PHE A N 1
ATOM 1569 C CA . PHE A 1 193 ? 6.341 -3.376 -4.838 1.00 95.12 193 PHE A CA 1
ATOM 1570 C C . PHE A 1 193 ? 6.699 -1.952 -5.293 1.00 95.12 193 PHE A C 1
ATOM 1572 O O . PHE A 1 193 ? 5.807 -1.172 -5.639 1.00 95.12 193 PHE A O 1
ATOM 1579 N N . ALA A 1 194 ? 7.989 -1.603 -5.356 1.00 97.31 194 ALA A N 1
ATOM 1580 C CA . ALA A 1 194 ? 8.444 -0.309 -5.867 1.00 97.31 194 ALA A CA 1
ATOM 1581 C C . ALA A 1 194 ? 8.063 -0.098 -7.343 1.00 97.31 194 ALA A C 1
ATOM 1583 O O . ALA A 1 194 ? 7.558 0.968 -7.699 1.00 97.31 194 ALA A O 1
ATOM 1584 N N . ALA A 1 195 ? 8.222 -1.121 -8.186 1.00 97.38 195 ALA A N 1
ATOM 1585 C CA . ALA A 1 195 ? 7.818 -1.070 -9.587 1.00 97.38 195 ALA A CA 1
ATOM 1586 C C . ALA A 1 195 ? 6.301 -0.862 -9.736 1.00 97.38 195 ALA A C 1
ATOM 1588 O O . ALA A 1 195 ? 5.878 0.002 -10.502 1.00 97.38 195 ALA A O 1
ATOM 1589 N N . GLY A 1 196 ? 5.481 -1.576 -8.957 1.00 96.44 196 GLY A N 1
ATOM 1590 C CA . GLY A 1 196 ? 4.028 -1.382 -8.943 1.00 96.44 196 GLY A CA 1
ATOM 1591 C C . GLY A 1 196 ? 3.622 0.040 -8.534 1.00 96.44 196 GLY A C 1
ATOM 1592 O O . GLY A 1 196 ? 2.755 0.644 -9.167 1.00 96.44 196 GLY A O 1
ATOM 1593 N N . ASN A 1 197 ? 4.292 0.619 -7.531 1.00 97.19 197 ASN A N 1
ATOM 1594 C CA . ASN A 1 197 ? 4.063 2.012 -7.130 1.00 97.19 197 ASN A CA 1
ATOM 1595 C C . ASN A 1 197 ? 4.505 3.011 -8.210 1.00 97.19 197 ASN A C 1
ATOM 1597 O O . ASN A 1 197 ? 3.827 4.015 -8.409 1.00 97.19 197 ASN A O 1
ATOM 1601 N N . ALA A 1 198 ? 5.584 2.737 -8.949 1.00 97.69 198 ALA A N 1
ATOM 1602 C CA . ALA A 1 198 ? 5.985 3.586 -10.068 1.00 97.69 198 ALA A CA 1
ATOM 1603 C C . ALA A 1 198 ? 4.911 3.604 -11.167 1.00 97.69 198 ALA A C 1
ATOM 1605 O O . ALA A 1 198 ? 4.538 4.677 -11.636 1.00 97.69 198 ALA A O 1
ATOM 1606 N N . VAL A 1 199 ? 4.333 2.449 -11.515 1.00 97.06 199 VAL A N 1
ATOM 1607 C CA . VAL A 1 199 ? 3.200 2.397 -12.457 1.00 97.06 199 VAL A CA 1
ATOM 1608 C C . VAL A 1 199 ? 2.006 3.193 -11.932 1.00 97.06 199 VAL A C 1
ATOM 1610 O O . VAL A 1 199 ? 1.405 3.960 -12.681 1.00 97.06 199 VAL A O 1
ATOM 1613 N N . LEU A 1 200 ? 1.672 3.042 -10.648 1.00 96.06 200 LEU A N 1
ATOM 1614 C CA . LEU A 1 200 ? 0.536 3.731 -10.037 1.00 96.06 200 LEU A CA 1
ATOM 1615 C C . LEU A 1 200 ? 0.681 5.262 -10.073 1.00 96.06 200 LEU A C 1
ATOM 1617 O O . LEU A 1 200 ? -0.303 5.960 -10.323 1.00 96.06 200 LEU A O 1
ATOM 1621 N N . LEU A 1 201 ? 1.886 5.770 -9.811 1.00 95.94 201 LEU A N 1
ATOM 1622 C CA . LEU A 1 201 ? 2.166 7.202 -9.691 1.00 95.94 201 LEU A CA 1
ATOM 1623 C C . LEU A 1 201 ? 2.417 7.868 -11.044 1.00 95.94 201 LEU A C 1
ATOM 1625 O O . LEU A 1 201 ? 1.826 8.905 -11.331 1.00 95.94 201 LEU A O 1
ATOM 1629 N N . PHE A 1 202 ? 3.258 7.262 -11.885 1.00 95.12 202 PHE A N 1
ATOM 1630 C CA . PHE A 1 202 ? 3.688 7.851 -13.157 1.00 95.12 202 PHE A CA 1
ATOM 1631 C C . PHE A 1 202 ? 2.810 7.442 -14.343 1.00 95.12 202 PHE A C 1
ATOM 1633 O O . PHE A 1 202 ? 2.885 8.068 -15.394 1.00 95.12 202 PHE A O 1
ATOM 1640 N N . GLN A 1 203 ? 1.955 6.425 -14.177 1.00 91.62 203 GLN A N 1
ATOM 1641 C CA . GLN A 1 203 ? 0.909 6.039 -15.136 1.00 91.62 203 GLN A CA 1
ATOM 1642 C C . GLN A 1 203 ? 1.426 5.745 -16.553 1.00 91.62 203 GLN A C 1
ATOM 1644 O O . GLN A 1 203 ? 0.763 6.004 -17.557 1.00 91.62 203 GLN A O 1
ATOM 1649 N N . GLY A 1 204 ? 2.628 5.190 -16.631 1.00 91.06 204 GLY A N 1
ATOM 1650 C CA . GLY A 1 204 ? 3.355 4.959 -17.869 1.00 91.06 204 GLY A CA 1
ATOM 1651 C C . GLY A 1 204 ? 4.813 4.664 -17.557 1.00 91.06 204 GLY A C 1
ATOM 1652 O O . GLY A 1 204 ? 5.242 4.841 -16.422 1.00 91.06 204 GLY A O 1
ATOM 1653 N N . TYR A 1 205 ? 5.575 4.202 -18.549 1.00 95.19 205 TYR A N 1
ATOM 1654 C CA . TYR A 1 205 ? 7.022 4.041 -18.404 1.00 95.19 205 TYR A CA 1
ATOM 1655 C C . TYR A 1 205 ? 7.745 5.240 -19.009 1.00 95.19 205 TYR A C 1
ATOM 1657 O O . TYR A 1 205 ? 7.624 5.508 -20.206 1.00 95.19 205 TYR A O 1
ATOM 1665 N N . HIS A 1 206 ? 8.557 5.901 -18.191 1.00 94.56 206 HIS A N 1
ATOM 1666 C CA . HIS A 1 206 ? 9.351 7.056 -18.589 1.00 94.56 206 HIS A CA 1
ATOM 1667 C C . HIS A 1 206 ? 10.818 6.836 -18.186 1.00 94.56 206 HIS A C 1
ATOM 1669 O O . HIS A 1 206 ? 11.100 6.740 -16.991 1.00 94.56 206 HIS A O 1
ATOM 1675 N N . PRO A 1 207 ? 11.770 6.760 -19.140 1.00 95.44 207 PRO A N 1
ATOM 1676 C CA . PRO A 1 207 ? 13.191 6.596 -18.824 1.00 95.44 207 PRO A CA 1
ATOM 1677 C C . PRO A 1 207 ? 13.751 7.694 -17.912 1.00 95.44 207 PRO A C 1
ATOM 1679 O O . PRO A 1 207 ? 14.559 7.396 -17.038 1.00 95.44 207 PRO A O 1
ATOM 1682 N N . SER A 1 208 ? 13.265 8.933 -18.052 1.00 96.31 208 SER A N 1
ATOM 1683 C CA . SER A 1 208 ? 13.658 10.064 -17.200 1.00 96.31 208 SER A CA 1
ATOM 1684 C C . SER A 1 208 ? 13.397 9.805 -15.713 1.00 96.31 208 SER A C 1
ATOM 1686 O O . SER A 1 208 ? 14.206 10.176 -14.874 1.00 96.31 208 SER A O 1
ATOM 1688 N N . ILE A 1 209 ? 12.334 9.069 -15.375 1.00 97.69 209 ILE A N 1
ATOM 1689 C CA . ILE A 1 209 ? 12.021 8.701 -13.988 1.00 97.69 209 ILE A CA 1
ATOM 1690 C C . ILE A 1 209 ? 13.088 7.763 -13.403 1.00 97.69 209 ILE A C 1
ATOM 1692 O O . ILE A 1 209 ? 13.415 7.845 -12.223 1.00 97.69 209 ILE A O 1
ATOM 1696 N N . ILE A 1 210 ? 13.682 6.886 -14.220 1.00 98.12 210 ILE A N 1
ATOM 1697 C CA . ILE A 1 210 ? 14.798 6.031 -13.784 1.00 98.12 210 ILE A CA 1
ATOM 1698 C C . ILE A 1 210 ? 16.054 6.874 -13.534 1.00 98.12 210 ILE A C 1
ATOM 1700 O O . ILE A 1 210 ? 16.781 6.627 -12.570 1.00 98.12 210 ILE A O 1
ATOM 1704 N N . GLU A 1 211 ? 16.299 7.883 -14.372 1.00 96.75 211 GLU A N 1
ATOM 1705 C CA . GLU A 1 211 ? 17.408 8.824 -14.189 1.00 96.75 211 GLU A CA 1
ATOM 1706 C C . GLU A 1 211 ? 17.247 9.628 -12.892 1.00 96.75 211 GLU A C 1
ATOM 1708 O O . GLU A 1 211 ? 18.196 9.747 -12.117 1.00 96.75 211 GLU A O 1
ATOM 1713 N N . GLU A 1 212 ? 16.041 10.100 -12.593 1.00 97.31 212 GLU A N 1
ATOM 1714 C CA . GLU A 1 212 ? 15.738 10.807 -11.347 1.00 97.31 212 GLU A CA 1
ATOM 1715 C C . GLU A 1 212 ? 15.838 9.904 -10.114 1.00 97.31 212 GLU A C 1
ATOM 1717 O O . GLU A 1 212 ? 16.379 10.316 -9.088 1.00 97.31 212 GLU A O 1
ATOM 1722 N N . MET A 1 213 ? 15.390 8.646 -10.192 1.00 97.75 213 MET A N 1
ATOM 1723 C CA . MET A 1 213 ? 15.599 7.673 -9.110 1.00 97.75 213 MET A CA 1
ATOM 1724 C C . MET A 1 213 ? 17.088 7.437 -8.853 1.00 97.75 213 MET A C 1
ATOM 1726 O O . MET A 1 213 ? 17.517 7.372 -7.701 1.00 97.75 213 MET A O 1
ATOM 1730 N N . MET A 1 214 ? 17.901 7.354 -9.908 1.00 97.31 214 MET A N 1
ATOM 1731 C CA . MET A 1 214 ? 19.353 7.244 -9.777 1.00 97.31 214 MET A CA 1
ATOM 1732 C C . MET A 1 214 ? 19.951 8.483 -9.096 1.00 97.31 214 MET A C 1
ATOM 1734 O O . MET A 1 214 ? 20.798 8.340 -8.211 1.00 97.31 214 MET A O 1
ATOM 1738 N N . GLN A 1 215 ? 19.486 9.688 -9.438 1.00 95.88 215 GLN A N 1
ATOM 1739 C CA . GLN A 1 215 ? 19.886 10.912 -8.737 1.00 95.88 215 GLN A CA 1
ATOM 1740 C C . GLN A 1 215 ? 19.463 10.877 -7.260 1.00 95.88 215 GLN A C 1
ATOM 1742 O O . GLN A 1 215 ? 20.265 11.210 -6.389 1.00 95.88 215 GLN A O 1
ATOM 1747 N N . MET A 1 216 ? 18.255 10.400 -6.951 1.00 95.81 216 MET A N 1
ATOM 1748 C CA . MET A 1 216 ? 17.766 10.249 -5.576 1.00 95.81 216 MET A CA 1
ATOM 1749 C C . MET A 1 216 ? 18.647 9.294 -4.752 1.00 95.81 216 MET A C 1
ATOM 1751 O O . MET A 1 216 ? 18.998 9.599 -3.612 1.00 95.81 216 MET A O 1
ATOM 1755 N N . ILE A 1 217 ? 19.083 8.171 -5.337 1.00 95.75 217 ILE A N 1
ATOM 1756 C CA . ILE A 1 217 ? 20.027 7.235 -4.698 1.00 95.75 217 ILE A CA 1
ATOM 1757 C C . ILE A 1 217 ? 21.369 7.919 -4.412 1.00 95.75 217 ILE A C 1
ATOM 1759 O O . ILE A 1 217 ? 21.938 7.746 -3.330 1.00 95.75 217 ILE A O 1
ATOM 1763 N N . GLN A 1 218 ? 21.873 8.727 -5.349 1.00 95.19 218 GLN A N 1
ATOM 1764 C CA . GLN A 1 218 ? 23.101 9.496 -5.135 1.00 95.19 218 GLN A CA 1
ATOM 1765 C C . GLN A 1 218 ? 22.934 10.497 -3.986 1.00 95.19 218 GLN A C 1
ATOM 1767 O O . GLN A 1 218 ? 23.814 10.577 -3.128 1.00 95.19 218 GLN A O 1
ATOM 1772 N N . GLN A 1 219 ? 21.795 11.194 -3.902 1.00 93.88 219 GLN A N 1
ATOM 1773 C CA . GLN A 1 219 ? 21.497 12.093 -2.782 1.00 93.88 219 GLN A CA 1
ATOM 1774 C C . GLN A 1 219 ? 21.456 11.350 -1.443 1.00 93.88 219 GLN A C 1
ATOM 1776 O O . GLN A 1 219 ? 22.021 11.826 -0.457 1.00 93.88 219 GLN A O 1
ATOM 1781 N N . PHE A 1 220 ? 20.868 10.152 -1.398 1.00 94.06 220 PHE A N 1
ATOM 1782 C CA . PHE A 1 220 ? 20.898 9.314 -0.197 1.00 94.06 220 PHE A CA 1
ATOM 1783 C C . PHE A 1 220 ? 2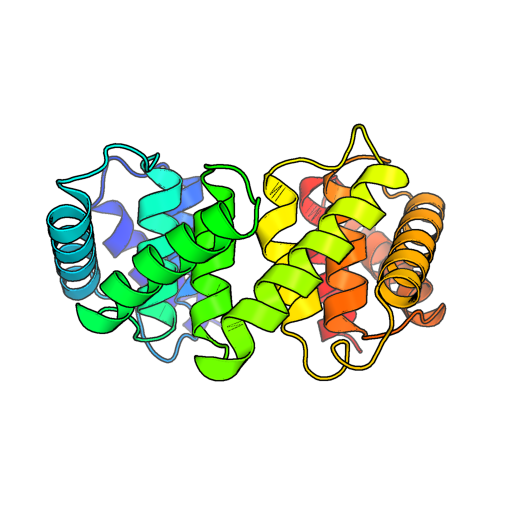2.340 9.029 0.231 1.00 94.06 220 PHE A C 1
ATOM 1785 O O . PHE A 1 220 ? 22.695 9.268 1.385 1.00 94.06 220 PHE A O 1
ATOM 1792 N N . SER A 1 221 ? 23.194 8.608 -0.704 1.00 91.38 221 SER A N 1
ATOM 1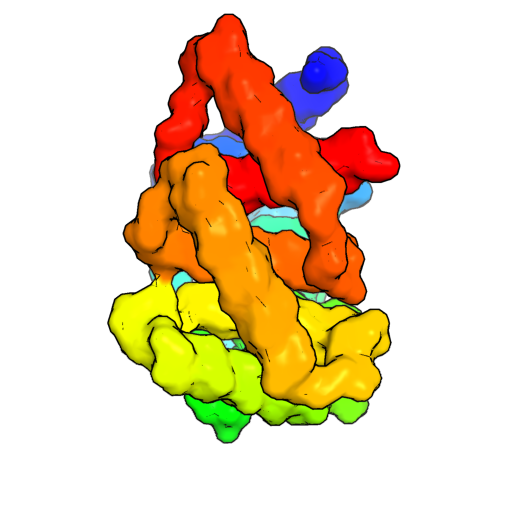793 C CA . SER A 1 221 ? 24.609 8.350 -0.425 1.00 91.38 221 SER A CA 1
ATOM 1794 C C . SER A 1 221 ? 25.345 9.600 0.074 1.00 91.38 221 SER A C 1
ATOM 1796 O O . SER A 1 221 ? 26.072 9.524 1.067 1.00 91.38 221 SER A O 1
ATOM 1798 N N . LEU A 1 222 ? 25.144 10.755 -0.572 1.00 95.31 222 LEU A N 1
ATOM 1799 C CA . LEU A 1 222 ? 25.758 12.032 -0.181 1.00 95.31 222 LEU A CA 1
ATOM 1800 C C . LEU A 1 222 ? 25.379 12.434 1.250 1.00 95.31 222 LEU A C 1
ATOM 1802 O O . LEU A 1 222 ? 26.226 12.902 2.013 1.00 95.31 222 LEU A O 1
ATOM 1806 N N . HIS A 1 223 ? 24.131 12.184 1.643 1.00 93.94 223 HIS A N 1
ATOM 1807 C CA . HIS A 1 223 ? 23.618 12.471 2.981 1.00 93.94 223 HIS A CA 1
ATOM 1808 C C . HIS A 1 223 ? 23.778 11.315 3.979 1.00 93.94 223 HIS A C 1
ATOM 1810 O O . HIS A 1 223 ? 23.244 11.386 5.086 1.00 93.94 223 HIS A O 1
ATOM 1816 N N . ARG A 1 224 ? 24.539 10.265 3.629 1.00 93.38 224 ARG A N 1
ATOM 1817 C CA . ARG A 1 224 ? 24.761 9.066 4.462 1.00 93.38 224 ARG A CA 1
ATOM 1818 C C . ARG A 1 224 ? 23.462 8.354 4.864 1.00 93.38 224 ARG A C 1
ATOM 1820 O O . ARG A 1 224 ? 23.405 7.690 5.900 1.00 93.38 224 ARG A O 1
ATOM 1827 N N . LEU A 1 225 ? 22.423 8.486 4.045 1.00 92.56 225 LEU A N 1
ATOM 1828 C CA . LEU A 1 225 ? 21.189 7.730 4.168 1.00 92.56 225 LEU A CA 1
ATOM 1829 C C . LEU A 1 225 ? 21.365 6.351 3.515 1.00 92.56 225 LEU A C 1
ATOM 1831 O O . LEU A 1 225 ? 21.985 6.234 2.456 1.00 92.56 225 LEU A O 1
ATOM 1835 N N . PRO A 1 226 ? 20.830 5.285 4.128 1.00 90.44 226 PRO A N 1
ATOM 1836 C CA . PRO A 1 226 ? 20.982 3.940 3.600 1.00 90.44 226 PRO A CA 1
ATOM 1837 C C . PRO A 1 226 ? 20.118 3.723 2.348 1.00 90.44 226 PRO A C 1
ATOM 1839 O O . PRO A 1 226 ? 18.909 3.959 2.360 1.00 90.44 226 PRO A O 1
ATOM 1842 N N . PHE A 1 227 ? 20.723 3.174 1.294 1.00 95.06 227 PHE A N 1
ATOM 1843 C CA . PHE A 1 227 ? 19.995 2.555 0.188 1.00 95.06 227 PHE A CA 1
ATOM 1844 C C . PHE A 1 227 ? 19.831 1.060 0.479 1.00 95.06 227 PHE A C 1
ATOM 1846 O O . PHE A 1 227 ? 20.784 0.286 0.384 1.00 95.06 227 PHE A O 1
ATOM 1853 N N . ARG A 1 228 ? 18.637 0.666 0.928 1.00 94.69 228 ARG A N 1
ATOM 1854 C CA . ARG A 1 228 ? 18.287 -0.707 1.317 1.00 94.69 228 ARG A CA 1
ATOM 1855 C C . ARG A 1 228 ? 16.874 -1.016 0.836 1.00 94.69 228 ARG A C 1
ATOM 1857 O O . ARG A 1 228 ? 16.155 -0.111 0.425 1.00 94.69 228 ARG A O 1
ATOM 1864 N N . ARG A 1 229 ? 16.474 -2.284 0.888 1.00 94.44 229 ARG A N 1
ATOM 1865 C CA . ARG A 1 229 ? 15.171 -2.741 0.379 1.00 94.44 229 ARG A CA 1
ATOM 1866 C C . ARG A 1 229 ? 13.997 -1.970 0.987 1.00 94.44 229 ARG A C 1
ATOM 1868 O O . ARG A 1 229 ? 13.072 -1.593 0.278 1.00 94.44 229 ARG A O 1
ATOM 1875 N N . GLU A 1 230 ? 14.095 -1.613 2.265 1.00 91.06 230 GLU A N 1
ATOM 1876 C CA . GLU A 1 230 ? 13.076 -0.861 2.999 1.00 91.06 230 GLU A CA 1
ATOM 1877 C C . GLU A 1 230 ? 12.896 0.580 2.488 1.00 91.06 230 GLU A C 1
ATOM 1879 O O . GLU A 1 230 ? 11.884 1.214 2.782 1.00 91.06 230 GLU A O 1
ATOM 1884 N N . THR A 1 231 ? 13.859 1.122 1.730 1.00 93.56 231 THR A N 1
ATOM 1885 C CA . THR A 1 231 ? 13.792 2.483 1.178 1.00 93.56 231 THR A CA 1
ATOM 1886 C C . THR A 1 231 ? 13.363 2.532 -0.287 1.00 93.56 231 THR A C 1
ATOM 1888 O O . THR A 1 231 ? 13.193 3.627 -0.818 1.00 93.56 231 THR A O 1
ATOM 1891 N N . TYR A 1 232 ? 13.118 1.390 -0.939 1.00 96.75 232 TYR A N 1
ATOM 1892 C CA . TYR A 1 232 ? 12.801 1.339 -2.372 1.00 96.75 232 TYR A CA 1
ATOM 1893 C C . TYR A 1 232 ? 11.518 2.092 -2.719 1.00 96.75 232 TYR A C 1
ATOM 1895 O O . TYR A 1 232 ? 11.544 2.980 -3.569 1.00 96.75 232 TYR A O 1
ATOM 1903 N N . ALA A 1 233 ? 10.419 1.814 -2.014 1.00 94.25 233 ALA A N 1
ATOM 1904 C CA . ALA A 1 233 ? 9.171 2.551 -2.208 1.00 94.25 233 ALA A CA 1
ATOM 1905 C C . ALA A 1 233 ? 9.339 4.047 -1.886 1.00 94.25 233 ALA A C 1
ATOM 1907 O O . ALA A 1 233 ? 8.841 4.896 -2.619 1.00 94.25 233 ALA A O 1
ATOM 1908 N N . SER A 1 234 ? 10.106 4.385 -0.842 1.00 94.06 234 SER A N 1
ATOM 1909 C CA . SER A 1 234 ? 10.404 5.779 -0.487 1.00 94.06 234 SER A CA 1
ATOM 1910 C C . SER A 1 234 ? 11.136 6.520 -1.601 1.00 94.06 234 SER A C 1
ATOM 1912 O O . SER A 1 234 ? 10.819 7.675 -1.849 1.00 94.06 234 SER A O 1
ATOM 1914 N N . ILE A 1 235 ? 12.077 5.873 -2.295 1.00 96.81 235 ILE A N 1
ATOM 1915 C CA . ILE A 1 235 ? 12.754 6.472 -3.452 1.00 96.81 235 ILE A CA 1
ATOM 1916 C C . ILE A 1 235 ? 11.743 6.767 -4.559 1.00 96.81 235 ILE A C 1
ATOM 1918 O O . ILE A 1 235 ? 11.733 7.879 -5.069 1.00 96.81 235 ILE A O 1
ATOM 1922 N N . VAL A 1 236 ? 10.843 5.827 -4.866 1.00 97.50 236 VAL A N 1
ATOM 1923 C CA . VAL A 1 236 ? 9.786 6.037 -5.868 1.00 97.50 236 VAL A CA 1
ATOM 1924 C C . VAL A 1 236 ? 8.888 7.223 -5.500 1.00 97.50 236 VAL A C 1
ATOM 1926 O O . VAL A 1 236 ? 8.653 8.096 -6.335 1.00 97.50 236 VAL A O 1
ATOM 1929 N N . PHE A 1 237 ? 8.425 7.296 -4.249 1.00 95.88 237 PHE A N 1
ATOM 1930 C CA . PHE A 1 237 ? 7.590 8.405 -3.779 1.00 95.88 237 PHE A CA 1
ATOM 1931 C C . PHE A 1 237 ? 8.330 9.745 -3.791 1.00 95.88 237 PHE A C 1
ATOM 1933 O O . PHE A 1 237 ? 7.756 10.754 -4.188 1.00 95.88 237 PHE A O 1
ATOM 1940 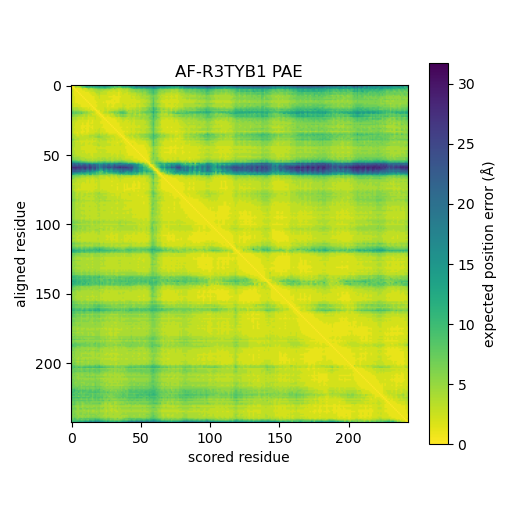N N . LEU A 1 238 ? 9.596 9.772 -3.367 1.00 95.06 238 LEU A N 1
ATOM 1941 C CA . LEU A 1 238 ? 10.399 10.993 -3.379 1.00 95.06 238 LEU A CA 1
ATOM 1942 C C . LEU A 1 238 ? 10.669 11.475 -4.803 1.00 95.06 238 LEU A C 1
ATOM 1944 O O . LEU A 1 238 ? 10.591 12.676 -5.034 1.00 95.06 238 LEU A O 1
ATOM 1948 N N . THR A 1 239 ? 10.924 10.562 -5.744 1.00 96.69 239 THR A N 1
ATOM 1949 C CA . THR A 1 239 ? 11.050 10.903 -7.165 1.00 96.69 239 THR A CA 1
ATOM 1950 C C . THR A 1 239 ? 9.759 11.533 -7.686 1.00 96.69 239 THR A C 1
ATOM 1952 O O . THR A 1 239 ? 9.810 12.611 -8.263 1.00 96.69 239 THR A O 1
ATOM 1955 N N . TYR A 1 240 ? 8.597 10.940 -7.394 1.00 96.25 240 TYR A N 1
ATOM 1956 C CA . TYR A 1 240 ? 7.301 11.499 -7.804 1.00 96.25 240 TYR A CA 1
ATOM 1957 C C . TYR A 1 240 ? 7.029 12.896 -7.225 1.00 96.25 240 TYR A C 1
ATOM 1959 O O . TYR A 1 240 ? 6.396 13.724 -7.865 1.00 96.25 240 TYR A O 1
ATOM 1967 N N . LEU A 1 241 ? 7.501 13.177 -6.009 1.00 92.56 241 LEU A N 1
ATOM 1968 C CA . LEU A 1 241 ? 7.361 14.501 -5.395 1.00 92.56 241 LEU A CA 1
ATOM 1969 C C . LEU A 1 241 ? 8.356 15.537 -5.938 1.00 92.56 241 LEU A C 1
ATOM 1971 O O . LEU A 1 241 ? 8.186 16.725 -5.668 1.00 92.56 241 LEU A O 1
ATOM 1975 N N . SER A 1 242 ? 9.411 15.100 -6.630 1.00 87.75 242 SER A N 1
ATOM 1976 C CA . SER A 1 242 ? 10.410 15.986 -7.237 1.00 87.75 242 SER A CA 1
ATOM 1977 C C . SER A 1 242 ? 10.140 16.325 -8.706 1.00 87.75 242 SER A C 1
ATOM 1979 O O . SER A 1 242 ? 10.784 17.240 -9.217 1.00 87.75 242 SER A O 1
ATOM 1981 N N . THR A 1 243 ? 9.212 15.613 -9.351 1.00 82.19 243 THR A N 1
ATOM 1982 C CA . THR A 1 243 ? 8.727 15.857 -10.723 1.00 82.19 243 THR A CA 1
ATOM 1983 C C . THR A 1 243 ? 7.516 16.766 -10.748 1.00 82.19 243 THR A C 1
ATOM 1985 O O . THR A 1 243 ? 7.477 17.671 -11.609 1.00 82.19 243 THR A O 1
#

InterPro domains:
  IPR025062 Protein of unknown function DUF4003 [PF13170] (12-241)

Nearest PDB structures (foldseek):
  7udm-assembly1_A  TM=1.418E-01  e=2.314E+00  synthetic construct

Secondary structure (DSSP, 8-state):
--HHHHHHHHHHHHHHTT-TTS-HHHHHHHHHHTTT-SS---HHHHHHHHHHHHHHGGG-----HHHHHHHHHHHHHTT--SHHHHHHHHHHHHHHHHTT--SSHHHHHHHHHHTTS-GGGHHHHHHHHHHHHHHHHHH-TTT--STTHHHHHHHHH-HHHHTS-HHHHHHHHHHHHHHHHHTTPPSSHHHHHHHHHHHHHHSS--HHHHHHHHHHHHHHHHTT---SGGGHHHHHHHHHHH-

Solvent-accessible surface area (backbone atoms only — not comparable to full-atom values): 13373 Å² total; per-residue (Å²): 135,57,73,66,51,52,51,44,28,51,55,33,30,60,56,49,59,72,49,73,88,57,54,75,67,57,38,50,56,59,15,50,65,29,43,90,35,95,37,62,78,44,72,67,60,50,53,53,35,52,47,54,51,48,66,73,36,71,84,54,94,77,69,56,69,71,58,48,55,51,50,52,51,55,27,43,48,68,73,39,60,48,70,68,46,49,52,49,35,54,50,38,30,52,50,38,43,75,54,69,46,69,95,51,76,35,35,51,54,25,13,54,57,52,71,78,49,59,78,90,48,45,66,60,26,39,50,48,12,43,51,39,47,51,54,47,29,72,77,36,63,90,57,56,63,64,74,48,42,35,57,26,37,51,44,30,62,33,74,84,48,54,81,51,57,60,66,59,56,50,50,41,26,48,52,38,37,55,53,45,39,75,72,69,47,62,91,51,49,47,38,51,53,23,17,50,50,40,37,63,73,65,70,57,79,55,73,66,60,55,54,45,40,48,51,51,53,50,49,31,54,76,71,71,42,80,89,49,69,91,39,39,49,55,45,47,53,52,41,62,74,74,108